Protein 1DYQ (pdb70)

Solvent-accessible surface area: 11236 Å² total; per-residue (Å²): 146,61,98,37,170,116,6,56,96,11,88,101,23,116,79,86,1,34,50,24,4,46,74,4,3,53,135,27,78,72,3,124,36,66,73,65,59,12,126,44,76,68,92,143,58,6,1,18,6,139,47,36,24,143,79,45,110,146,30,70,31,0,5,0,42,7,62,38,129,104,24,4,69,102,8,72,36,102,102,1,7,0,20,0,0,21,6,27,80,2,29,43,70,65,24,63,137,72,8,0,0,0,5,0,2,0,1,79,51,97,138,12,146,46,152,146,72,54,87,1,52,21,48,0,74,45,77,58,142,87,39,127,19,64,92,94,27,0,58,2,40,13,88,47,0,4,2,4,5,0,0,5,28,0,8,80,33,0,5,110,123,27,40,0,3,20,41,85,128,144,77,1,117,3,35,34,0,15,0,19,1,82,14,81,119,46,133,25,20,14,33,26,1,0,37,35,96,0,52,122,30,68,55,6,1,120,72,4,39,56,4,92,41,16,83,1,120,104,2,54,0,9,0,64,1,44,57,97

B-factor: mean 23.22, std 12.11, range [7.07, 83.67]

Sequence (228 aa):
EINEKDLRKKSELQGTALGNLKQIYYYNEKAKTENKESHDQFRQHTILFKGFFTDHSWYNDLLVRFDSKDIVDKYKGKKVDLYGAYAGYQCAGGTPNKTACMYGGVTLHDNNRLTEEKKVPINLWLDGKQNTVPLETVKTNKKNVTVQELDLQARRYLQEKYNLYNSDVFDGKVQRGLIVFHTSTEPSVNYDLFGAQGQYSNTLLRIYRDNKTINSENMHIDIYLYTS

Radius of gyration: 17.53 Å; Cα contacts (8 Å, |Δi|>4): 501; chains: 1; bounding box: 34×44×48 Å

Nearest PDB structures (foldseek):
  1dyq-assembly1_A  TM=1.004E+00  e=2.729E-53  Staphylococcus aureus
  1esf-assembly1_A  TM=9.714E-01  e=1.871E-44  Staphylococcus aureus
  1i4h-assembly1_A  TM=9.744E-01  e=3.254E-44  Staphylococcus aureus
  1sxt-assembly1_A  TM=9.729E-01  e=3.577E-43  Staphylococcus aureus
  1lo5-assembly1_D  TM=9.668E-01  e=3.698E-42  Staphylococcus aureus

Secondary structure (DSSP, 8-state):
---GGGPPPGGG--TTHHHHHHHHHHS--EEEEEEE------SSSEEEETT--SS-SS-SEEEEE-S-HHHHHHHTTS-EEEEEE-BGGGSPTT--TTEEEEES-EEE-TT-EEEEEEE--EEEEETTEEE---TTSSEEEESEEEHHHHHHHHHHHHHHHH-TTS-GGGT----EEEEEEE-SSSPPEEEETT-S-TT-TTTGGGGGTT--EEE-TT-EEEEEEE--

GO terms:
  GO:0005515 protein binding (F, IPI)
  GO:0042289 MHC class II protein binding (F, IPI)
  GO:0090729 toxin activity (F, IDA)

CATH classification: 2.40.50.110 (+1 more: 3.10.20.120)

Organism: Staphylococcus aureus (NCBI:txid1280)

InterPro domains:
  IPR006123 Staphylococcal/Streptococcal toxin, beta-grasp domain [PF02876] (149-254)
  IPR006126 Staphylococcal enterotoxin/Streptococcal pyrogenic exotoxin, conserved site [PS00277] (132-141)
  IPR006126 Staphylococcal enterotoxin/Streptococcal pyrogenic exotoxin, conserved site [PS00278] (171-194)
  IPR006173 Staphylococcal/Streptococcal toxin, OB-fold [PF01123] (49-137)
  IPR006177 Staphylococcal/streptococcal toxin, bacterial [PR00279] (130-142)
  IPR006177 Staphylococcal/streptococcal toxin, bacterial [PR00279] (171-187)
  IPR008992 Enterotoxin [SSF50203] (29-143)
  IPR013307 Superantigen, staphylococcal/streptococcal toxin, bacterial [PR01898] (94-120)
  IPR013307 Superantigen, staphylococcal/streptococcal toxin, bacterial [PR01898] (128-141)
  IPR013307 Superantigen, staphylococcal/streptococcal toxin, bacterial [PR01898] (171-184)
  IPR013307 Superantigen, staphylococcal/streptococcal toxin, bacterial [PR01898] (184-198)
  IPR013307 Superantigen, staphylococcal/streptococcal toxin, bacterial [PR01898] (237-253)
  IPR016091 Superantigen toxin, C-terminal [SSF54334] (141-256)

Foldseek 3Di:
DDDQVPFAWLVVADDCQLVLLCCQQAVFDKDWFFFDAFQDAPDALKTKAAQPDDDDPWARIEIEFADDNVQSVVGHGAGKTFIFTWACLQDDPPDDGRYIYTAARIDGRPPFFAPDKAQAAEFEAEQRHTDDDDSNQAIGRTQKGFPRSRVSSVVNVCCVPQVCSPDVVVRNQWTWKKKWWFAPDDDIDMDTSSPDNSVRSNCPCVVCNNNDIDGRVPIHMYMYTYRD

Structure (mmCIF, N/CA/C/O backbone):
data_1DYQ
#
_entry.id   1DYQ
#
_cell.length_a   39.048
_cell.length_b   78.652
_cell.length_c   86.374
_cell.angle_alpha   90.00
_cell.angle_beta   90.00
_cell.angle_gamma   90.00
#
_symmetry.space_group_name_H-M   'P 21 21 21'
#
loop_
_entity.id
_entity.type
_entity.pdbx_description
1 polymer 'Enterotoxin type A'
2 non-polymer 'ZINC ION'
3 non-polymer 'SULFATE ION'
4 water water
#
loop_
_atom_site.group_PDB
_atom_site.id
_atom_site.type_symbol
_atom_site.label_atom_id
_atom_site.label_alt_id
_atom_site.label_comp_id
_atom_site.label_asym_id
_atom_site.label_entity_id
_atom_site.label_seq_id
_atom_site.pdbx_PDB_ins_code
_atom_site.Cartn_x
_atom_site.Cartn_y
_atom_site.Cartn_z
_atom_site.occupancy
_atom_site.B_iso_or_equiv
_atom_site.auth_seq_id
_atom_s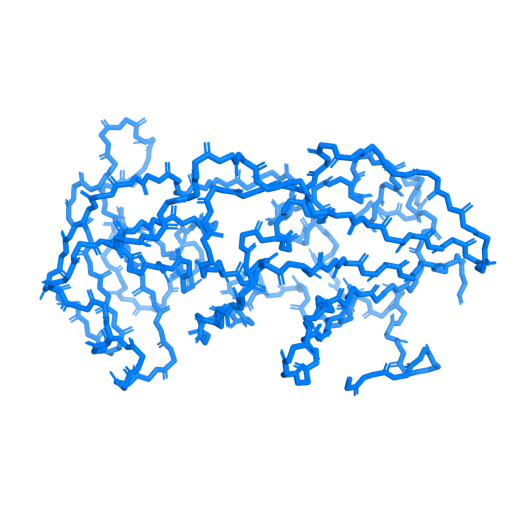ite.auth_comp_id
_atom_site.auth_asym_id
_atom_site.auth_atom_id
_atom_site.pdbx_PDB_model_num
ATOM 1 N N . GLU A 1 7 ? 24.025 71.436 65.193 1.00 46.08 6 GLU A N 1
ATOM 2 C CA . GLU A 1 7 ? 23.267 70.176 64.993 1.00 44.67 6 GLU A CA 1
ATOM 3 C C . GLU A 1 7 ? 23.833 69.041 65.823 1.00 43.79 6 GLU A C 1
ATOM 4 O O . GLU A 1 7 ? 23.252 67.946 65.879 1.00 44.66 6 GLU A O 1
ATOM 10 N N . ILE A 1 8 ? 24.945 69.277 66.539 1.00 41.34 7 ILE A N 1
ATOM 11 C CA . ILE A 1 8 ? 25.623 68.213 67.289 1.00 39.54 7 ILE A CA 1
ATOM 12 C C . ILE A 1 8 ? 26.047 68.585 68.703 1.00 39.60 7 ILE A C 1
ATOM 13 O O . ILE A 1 8 ? 26.759 69.574 68.919 1.00 40.86 7 ILE A O 1
ATOM 18 N N . ASN A 1 9 ? 25.789 67.713 69.682 1.00 39.23 8 ASN A N 1
ATOM 19 C CA . ASN A 1 9 ? 26.241 67.928 71.067 1.00 38.03 8 ASN A CA 1
ATOM 20 C C . ASN A 1 9 ? 27.559 67.203 71.330 1.00 36.27 8 ASN A C 1
ATOM 21 O O . ASN A 1 9 ? 27.773 66.105 70.811 1.00 34.39 8 ASN A O 1
ATOM 26 N N . GLU A 1 10 ? 28.377 67.718 72.234 1.00 35.65 9 GLU A N 1
ATOM 27 C CA . GLU A 1 10 ? 29.673 67.158 72.544 1.00 35.56 9 GLU A CA 1
ATOM 28 C C . GLU A 1 10 ? 29.678 65.720 72.991 1.00 35.41 9 GLU A C 1
ATOM 29 O O . GLU A 1 10 ? 30.650 64.995 72.685 1.00 33.22 9 GLU A O 1
ATOM 31 N N . LYS A 1 11 ? 28.677 65.253 73.739 1.00 34.78 10 LYS A N 1
ATOM 32 C CA . LYS A 1 11 ? 28.708 63.863 74.214 1.00 35.65 10 LYS A CA 1
ATOM 33 C C . LYS A 1 11 ? 28.392 62.889 73.095 1.00 33.20 10 LYS A C 1
ATOM 34 O O . LYS A 1 11 ? 28.694 61.696 73.194 1.00 33.89 10 LYS A O 1
ATOM 40 N N . ASP A 1 12 ? 27.882 63.395 71.976 1.00 30.72 11 ASP A N 1
ATOM 41 C CA . ASP A 1 12 ? 27.563 62.604 70.816 1.00 28.18 11 ASP A CA 1
ATOM 42 C C . ASP A 1 12 ? 28.702 62.579 69.783 1.00 24.35 11 ASP A C 1
ATOM 43 O O . ASP A 1 12 ? 28.541 61.930 68.752 1.00 24.92 11 ASP A O 1
ATOM 48 N N . LEU A 1 13 ? 29.802 63.233 70.084 1.00 21.67 12 LEU A N 1
ATOM 49 C CA . LEU A 1 13 ? 30.949 63.263 69.170 1.00 19.73 12 LEU A CA 1
ATOM 50 C C . LEU A 1 13 ? 31.571 61.868 69.071 1.00 20.74 12 LEU A C 1
ATOM 51 O O . LEU A 1 13 ? 31.7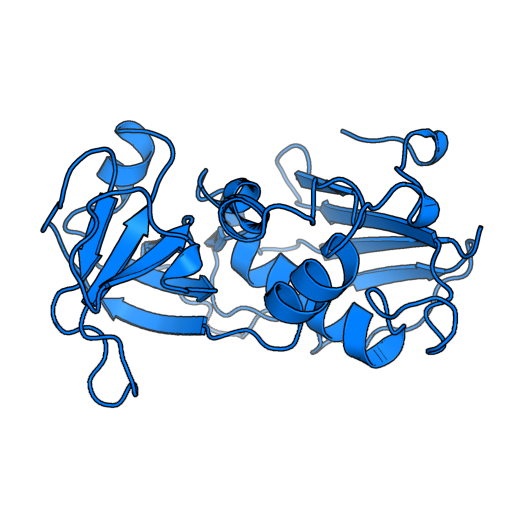37 61.172 70.078 1.00 22.79 12 LEU A O 1
ATOM 56 N N . ARG A 1 14 ? 31.894 61.473 67.847 1.00 18.32 13 ARG A N 1
ATOM 57 C CA . ARG A 1 14 ? 32.501 60.156 67.612 1.00 19.42 13 ARG A CA 1
ATOM 58 C C . ARG A 1 14 ? 33.941 60.157 68.081 1.00 19.08 13 ARG A C 1
ATOM 59 O O . ARG A 1 14 ? 34.675 61.125 67.964 1.00 17.72 13 ARG A O 1
ATOM 67 N N . LYS A 1 15 ? 34.341 59.053 68.743 1.00 19.55 14 LYS A N 1
ATOM 68 C CA . LYS A 1 15 ? 35.709 58.935 69.227 1.00 20.38 14 LYS A CA 1
ATOM 69 C C . LYS A 1 15 ? 36.648 58.535 68.089 1.00 18.83 14 LYS A C 1
ATOM 70 O O . LYS A 1 15 ? 36.317 57.674 67.261 1.00 16.73 14 LYS A O 1
ATOM 76 N N . LYS A 1 16 ? 37.843 59.074 68.101 1.00 17.71 15 LYS A N 1
ATOM 77 C CA . LYS A 1 16 ? 38.888 58.744 67.149 1.00 17.45 15 LYS A CA 1
ATOM 78 C C . LYS A 1 16 ? 39.191 57.257 67.112 1.00 19.19 15 LYS A C 1
ATOM 79 O O . LYS A 1 16 ? 39.510 56.679 66.070 1.00 19.25 15 LYS A O 1
ATOM 85 N N . SER A 1 17 ? 39.012 56.566 68.253 1.00 17.06 16 SER A N 1
ATOM 86 C CA . SER A 1 17 ? 39.253 55.155 68.362 1.00 20.35 16 SER A CA 1
ATOM 87 C C . SER A 1 17 ? 38.287 54.306 67.557 1.00 19.11 16 SER A C 1
ATOM 88 O O . SER A 1 17 ? 38.538 53.102 67.365 1.00 20.81 16 SER A O 1
ATOM 91 N N . GLU A 1 18 ? 37.189 54.880 67.088 1.00 18.81 17 GLU A N 1
ATOM 92 C CA . GLU A 1 18 ? 36.208 54.161 66.292 1.00 19.71 17 GLU A CA 1
ATOM 93 C C . GLU A 1 18 ? 36.647 54.044 64.833 1.00 22.36 17 GLU A C 1
ATOM 94 O O . GLU A 1 18 ? 36.059 53.294 64.055 1.00 24.17 17 GLU A O 1
ATOM 100 N N . LEU A 1 19 ? 37.632 54.851 64.455 1.00 22.17 18 LEU A N 1
ATOM 101 C CA . LEU A 1 19 ? 38.044 54.886 63.044 1.00 25.89 18 LEU A CA 1
ATOM 102 C C . LEU A 1 19 ? 38.687 53.591 62.626 1.00 28.92 18 LEU A C 1
ATOM 103 O O . LEU A 1 19 ? 39.616 53.103 63.293 1.00 31.34 18 LEU A O 1
ATOM 112 N N . GLN A 1 20 ? 38.206 53.006 61.521 1.00 28.78 19 GLN A N 1
ATOM 113 C CA . GLN A 1 20 ? 38.724 51.725 61.085 1.00 28.96 19 GLN A CA 1
ATOM 114 C C . GLN A 1 20 ? 39.685 51.827 59.921 1.00 28.64 19 GLN A C 1
ATOM 115 O O . GLN A 1 20 ? 39.628 52.718 59.075 1.00 25.81 19 GLN A O 1
ATOM 121 N N . GLY A 1 21 ? 40.674 50.934 59.928 1.00 27.74 20 GLY A N 1
ATOM 122 C CA . GLY A 1 21 ? 41.619 50.759 58.882 1.00 26.35 20 GLY A CA 1
ATOM 123 C C . GLY A 1 21 ? 42.377 51.980 58.445 1.00 24.83 20 GLY A C 1
ATOM 124 O O . GLY A 1 21 ? 43.208 52.569 59.150 1.00 24.61 20 GLY A O 1
ATOM 125 N N . THR A 1 22 ? 42.186 52.324 57.162 1.00 23.17 21 THR A N 1
ATOM 126 C CA . THR A 1 22 ? 42.930 53.409 56.550 1.00 19.85 21 THR A CA 1
ATOM 127 C C . THR A 1 22 ? 42.337 54.770 56.845 1.00 18.84 21 THR A C 1
ATOM 128 O O . THR A 1 22 ? 42.807 55.780 56.308 1.00 18.30 21 THR A O 1
ATOM 132 N N . ALA A 1 23 ? 41.310 54.832 57.690 1.00 17.18 22 ALA A N 1
ATOM 133 C CA . ALA A 1 23 ? 40.596 56.022 57.978 1.00 16.34 22 ALA A CA 1
ATOM 134 C C . ALA A 1 23 ? 41.436 57.219 58.352 1.00 14.40 22 ALA A C 1
ATOM 135 O O . ALA A 1 23 ? 41.280 58.286 57.733 1.00 14.73 22 ALA A O 1
ATOM 137 N N . LEU A 1 24 ? 42.345 57.057 59.305 1.00 14.68 23 LEU A N 1
ATOM 138 C CA . LEU A 1 24 ? 43.136 58.216 59.768 1.00 13.82 23 LEU A CA 1
ATOM 139 C C . LEU A 1 24 ? 44.088 58.685 58.684 1.00 14.08 23 LEU A C 1
ATOM 140 O O . LEU A 1 24 ? 44.278 59.869 58.452 1.00 15.52 23 LEU A O 1
ATOM 149 N N . GLY A 1 25 ? 44.689 57.705 58.004 1.00 13.95 24 GLY A N 1
ATOM 150 C CA . GLY A 1 25 ? 45.589 57.998 56.896 1.00 13.61 24 GLY A CA 1
ATOM 151 C C . GLY A 1 25 ? 44.823 58.737 55.777 1.00 11.49 24 GLY A C 1
ATOM 152 O O . GLY A 1 25 ? 45.420 59.643 55.201 1.00 12.11 24 GLY A O 1
ATOM 153 N N . ASN A 1 26 ? 43.614 58.310 55.464 1.00 11.87 25 ASN A N 1
ATOM 154 C CA . ASN A 1 26 ? 42.835 58.992 54.427 1.00 11.40 25 ASN A CA 1
ATOM 155 C C . ASN A 1 26 ? 42.473 60.414 54.854 1.00 12.88 25 ASN A C 1
ATOM 156 O O . ASN A 1 26 ? 42.519 61.340 54.056 1.00 13.18 25 ASN A O 1
ATOM 161 N N . LEU A 1 27 ? 42.059 60.572 56.126 1.00 12.78 26 LEU A N 1
ATOM 162 C CA . LEU A 1 27 ? 41.711 61.922 56.592 1.00 13.68 26 LEU A CA 1
ATOM 163 C C . LEU A 1 27 ? 42.885 62.850 56.571 1.00 10.67 26 LEU A C 1
ATOM 164 O O . LEU A 1 27 ? 42.801 64.028 56.194 1.00 11.26 26 LEU A O 1
ATOM 169 N N . LYS A 1 28 ? 44.085 62.372 57.009 1.00 10.49 27 LYS A N 1
ATOM 170 C CA . LYS A 1 28 ? 45.259 63.203 56.974 1.00 10.95 27 LYS A CA 1
ATOM 171 C C . LYS A 1 28 ? 45.641 63.609 55.559 1.00 12.68 27 LYS A C 1
ATOM 172 O O . LYS A 1 28 ? 45.995 64.724 55.265 1.00 12.79 27 LYS A O 1
ATOM 178 N N . GLN A 1 29 ? 45.490 62.597 54.628 1.00 12.14 28 GLN A N 1
ATOM 179 C CA . GLN A 1 29 ? 45.799 62.960 53.230 1.00 11.58 28 GLN A CA 1
ATOM 180 C C . GLN A 1 29 ? 44.853 64.020 52.695 1.00 10.25 28 GLN A C 1
ATOM 181 O O . GLN A 1 29 ? 45.319 64.992 52.087 1.00 11.75 28 GLN A O 1
ATOM 187 N N . ILE A 1 30 ? 43.555 63.864 52.926 1.00 11.77 29 ILE A N 1
ATOM 188 C CA . ILE A 1 30 ? 42.583 64.780 52.293 1.00 13.05 29 ILE A CA 1
ATOM 189 C C . ILE A 1 30 ? 42.591 66.142 52.908 1.00 12.41 29 ILE A C 1
ATOM 190 O O . ILE A 1 30 ? 42.284 67.145 52.264 1.00 14.87 29 ILE A O 1
ATOM 195 N N . TYR A 1 31 ? 43.050 66.278 54.199 1.00 11.06 30 TYR A N 1
ATOM 196 C CA . TYR A 1 31 ? 43.136 67.618 54.786 1.00 9.79 30 TYR A CA 1
ATOM 197 C C . TYR A 1 31 ? 44.517 68.151 54.935 1.00 11.17 30 TYR A C 1
ATOM 198 O O . TYR A 1 31 ? 44.681 69.340 55.366 1.00 13.10 30 TYR A O 1
ATOM 207 N N . TYR A 1 32 ? 45.590 67.448 54.591 1.00 11.61 31 TYR A N 1
ATOM 208 C CA . TYR A 1 32 ? 46.941 67.930 54.776 1.00 12.20 31 TYR A CA 1
ATOM 209 C C . TYR A 1 32 ? 47.897 67.613 53.622 1.00 11.04 31 TYR A C 1
ATOM 210 O O . TYR A 1 32 ? 48.858 68.338 53.453 1.00 14.36 31 TYR A O 1
ATOM 219 N N . TYR A 1 33 ? 47.555 66.606 52.813 1.00 12.72 32 TYR A N 1
ATOM 220 C CA . TYR A 1 33 ? 48.431 66.288 51.655 1.00 13.34 32 TYR A CA 1
ATOM 221 C C . TYR A 1 33 ? 47.585 66.342 50.367 1.00 14.51 32 TYR A C 1
ATOM 222 O O . TYR A 1 33 ? 47.897 65.656 49.385 1.00 19.26 32 TYR A O 1
ATOM 231 N N . ASN A 1 34 ? 46.615 67.211 50.339 1.00 12.28 33 ASN A N 1
ATOM 232 C CA . ASN A 1 34 ? 45.670 67.296 49.225 1.00 11.95 33 ASN A CA 1
ATOM 233 C C . ASN A 1 34 ? 46.197 68.139 48.060 1.00 13.14 33 ASN A C 1
ATOM 234 O O . ASN A 1 34 ? 47.265 68.704 48.060 1.00 16.08 33 ASN A O 1
ATOM 239 N N . GLU A 1 35 ? 45.387 68.099 46.979 1.00 12.82 34 GLU A N 1
ATOM 240 C CA . GLU A 1 35 ? 45.649 68.914 45.789 1.00 13.64 34 GLU A CA 1
ATOM 241 C C . GLU A 1 35 ? 44.382 69.745 45.543 1.00 11.91 34 GLU A C 1
ATOM 242 O O . GLU A 1 35 ? 43.273 69.160 45.542 1.00 12.09 34 GLU A O 1
ATOM 248 N N . LYS A 1 36 ? 44.510 71.063 45.484 1.00 11.76 35 LYS A N 1
ATOM 249 C CA . LYS A 1 36 ? 43.339 71.914 45.389 1.00 11.76 35 LYS A CA 1
ATOM 250 C C . LYS A 1 36 ? 43.237 72.731 44.110 1.00 12.90 35 LYS A C 1
ATOM 251 O O . LYS A 1 36 ? 44.264 73.185 43.558 1.00 15.20 35 LYS A O 1
ATOM 257 N N . ALA A 1 37 ? 42.027 72.841 43.630 1.00 13.68 36 ALA A N 1
ATOM 258 C CA . ALA A 1 37 ? 41.717 73.756 42.511 1.00 14.50 36 ALA A CA 1
ATOM 259 C C . ALA A 1 37 ? 41.341 75.098 43.168 1.00 16.04 36 ALA A C 1
ATOM 260 O O . ALA A 1 37 ? 40.405 75.139 43.962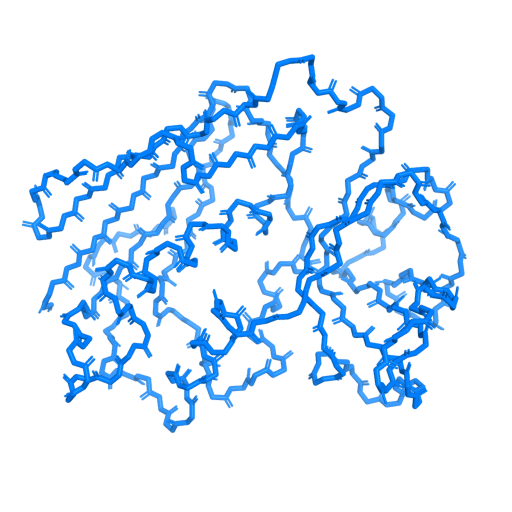 1.00 16.24 36 ALA A O 1
ATOM 262 N N . LYS A 1 38 ? 42.108 76.115 42.866 1.00 16.41 37 LYS A N 1
ATOM 263 C CA . LYS A 1 38 ? 41.881 77.451 43.452 1.00 18.25 37 LYS A CA 1
ATOM 264 C C . LYS A 1 38 ? 42.114 78.474 42.337 1.00 21.38 37 LYS A C 1
ATOM 265 O O . LYS A 1 38 ? 43.274 78.822 42.080 1.00 22.49 37 LYS A O 1
ATOM 271 N N . THR A 1 39 ? 41.068 78.805 41.618 1.00 19.51 38 THR A N 1
ATOM 272 C CA . THR A 1 39 ? 41.194 79.670 40.432 1.00 21.94 38 THR A CA 1
ATOM 273 C C . THR A 1 39 ? 39.966 80.550 40.324 1.00 20.43 38 THR A C 1
ATOM 274 O O . THR A 1 39 ? 38.901 80.233 40.864 1.00 20.39 38 THR A O 1
ATOM 278 N N . GLU A 1 40 ? 40.094 81.707 39.670 1.00 18.43 39 GLU A N 1
ATOM 279 C CA . GLU A 1 40 ? 39.007 82.647 39.573 1.00 18.05 39 GLU A CA 1
ATOM 280 C C . GLU A 1 40 ? 38.528 82.834 38.126 1.00 19.03 39 GLU A C 1
ATOM 281 O O . GLU A 1 40 ? 39.340 82.659 37.213 1.00 20.13 39 GLU A O 1
ATOM 287 N N . ASN A 1 41 ? 37.291 83.210 37.977 1.00 17.16 40 ASN A N 1
ATOM 288 C CA . ASN A 1 41 ? 36.711 83.650 36.718 1.00 20.12 40 ASN A CA 1
ATOM 289 C C . ASN A 1 41 ? 36.772 82.596 35.634 1.00 20.61 40 ASN A C 1
ATOM 290 O O . ASN A 1 41 ? 37.261 82.837 34.516 1.00 22.20 40 ASN A O 1
ATOM 295 N N . LYS A 1 42 ? 36.312 81.405 35.953 1.00 18.61 41 LYS A N 1
ATOM 296 C CA . LYS A 1 42 ? 36.236 80.301 34.996 1.00 19.57 41 LYS A CA 1
ATOM 297 C C . LYS A 1 42 ? 34.768 80.087 34.627 1.00 17.40 41 LYS A C 1
ATOM 298 O O . LYS A 1 42 ? 33.865 80.566 35.300 1.00 16.84 41 LYS A O 1
ATOM 304 N N . GLU A 1 43 ? 34.518 79.296 33.589 1.00 17.19 42 GLU A N 1
ATOM 305 C CA . GLU A 1 43 ? 33.156 79.010 33.169 1.00 15.89 42 GLU A CA 1
ATOM 306 C C . GLU A 1 43 ? 33.146 77.689 32.374 1.00 14.06 42 GLU A C 1
ATOM 307 O O . GLU A 1 43 ? 34.104 77.384 31.692 1.00 17.20 42 GLU A O 1
ATOM 313 N N . SER A 1 44 ? 32.070 76.963 32.557 1.00 14.39 43 SER A N 1
ATOM 314 C CA . SER A 1 44 ? 31.766 75.800 31.759 1.00 14.29 43 SER A CA 1
ATOM 315 C C . SER A 1 44 ? 30.306 75.449 31.796 1.00 14.93 43 SER A C 1
ATOM 316 O O . SER A 1 44 ? 29.605 75.661 32.793 1.00 14.94 43 SER A O 1
ATOM 319 N N . HIS A 1 45 ? 29.757 74.962 30.676 1.00 15.38 44 HIS A N 1
ATOM 320 C CA . HIS A 1 45 ? 28.437 74.421 30.600 1.00 14.80 44 HIS A CA 1
ATOM 321 C C . HIS A 1 45 ? 28.488 73.034 29.918 1.00 17.27 44 HIS A C 1
ATOM 322 O O . HIS A 1 45 ? 27.522 72.484 29.464 1.00 17.90 44 HIS A O 1
ATOM 329 N N . ASP A 1 46 ? 29.711 72.491 29.956 1.00 16.69 45 ASP A N 1
ATOM 330 C CA . ASP A 1 46 ? 29.947 71.132 29.535 1.00 19.00 45 ASP A CA 1
ATOM 331 C C . ASP A 1 46 ? 29.535 70.200 30.707 1.00 20.98 45 ASP A C 1
ATOM 332 O O . ASP A 1 46 ? 29.934 70.521 31.841 1.00 22.65 45 ASP A O 1
ATOM 341 N N . GLN A 1 47 ? 28.671 69.272 30.457 1.00 22.20 46 GLN A N 1
ATOM 342 C CA . GLN A 1 47 ? 28.296 68.296 31.493 1.00 24.93 46 GLN A CA 1
ATOM 343 C C . GLN A 1 47 ? 28.652 66.888 31.001 1.00 26.58 46 GLN A C 1
ATOM 344 O O . GLN A 1 47 ? 28.629 66.614 29.801 1.00 28.04 46 GLN A O 1
ATOM 350 N N . PHE A 1 48 ? 29.168 66.092 31.920 1.00 24.90 47 PHE A N 1
ATOM 351 C CA . PHE A 1 48 ? 29.481 64.686 31.579 1.00 22.17 47 PHE A CA 1
ATOM 352 C C . PHE A 1 48 ? 28.200 63.869 31.674 1.00 20.37 47 PHE A C 1
ATOM 353 O O . PHE A 1 48 ? 27.678 63.277 30.720 1.00 20.68 47 PHE A O 1
ATOM 361 N N . ARG A 1 49 ? 27.588 63.914 32.832 1.00 16.06 48 ARG A N 1
ATOM 362 C CA . ARG A 1 49 ? 26.309 63.242 33.149 1.00 15.64 48 ARG A CA 1
ATOM 363 C C . ARG A 1 49 ? 25.881 63.780 34.521 1.00 14.68 48 ARG A C 1
ATOM 364 O O . ARG A 1 49 ? 26.610 64.577 35.149 1.00 15.19 48 ARG A O 1
ATOM 372 N N . GLN A 1 50 ? 24.830 63.224 35.072 1.00 14.52 49 GLN A N 1
ATOM 373 C CA . GLN A 1 50 ? 24.437 63.493 36.473 1.00 15.79 49 GLN A CA 1
ATOM 374 C C . GLN A 1 50 ? 24.394 64.951 36.707 1.00 15.18 49 GLN A C 1
ATOM 375 O O . GLN A 1 50 ? 23.919 65.687 35.773 1.00 15.81 49 GLN A O 1
ATOM 381 N N . HIS A 1 51 ? 24.802 65.516 37.799 1.00 16.13 50 HIS A N 1
ATOM 382 C CA . HIS A 1 51 ? 24.741 66.921 38.148 1.00 13.18 50 HIS A CA 1
ATOM 383 C C . HIS A 1 51 ? 26.153 67.450 38.266 1.00 13.62 50 HIS A C 1
ATOM 384 O O . HIS A 1 51 ? 26.856 67.405 39.276 1.00 13.80 50 HIS A O 1
ATOM 391 N N . THR A 1 52 ? 26.839 67.554 37.132 1.00 11.89 51 THR A N 1
ATOM 392 C CA . THR A 1 52 ? 28.223 67.852 37.048 1.00 11.89 51 THR A CA 1
ATOM 393 C C . THR A 1 52 ? 28.555 69.018 36.122 1.00 11.77 51 THR A C 1
ATOM 394 O O . THR A 1 52 ? 27.730 69.377 35.241 1.00 13.73 51 THR A O 1
ATOM 398 N N . ILE A 1 53 ? 29.664 69.663 36.358 1.00 11.36 52 ILE A N 1
ATOM 399 C CA . ILE A 1 53 ? 30.248 70.605 35.380 1.00 12.97 52 ILE A CA 1
ATOM 400 C C . ILE A 1 53 ? 31.632 70.108 35.068 1.00 13.68 52 ILE A C 1
ATOM 401 O O . ILE A 1 53 ? 32.488 69.878 35.952 1.00 11.61 52 ILE A O 1
ATOM 406 N N . LEU A 1 54 ? 31.964 69.961 33.780 1.00 13.58 53 LEU A N 1
ATOM 407 C CA . LEU A 1 54 ? 33.227 69.526 33.310 1.00 11.57 53 LEU A CA 1
ATOM 408 C C . LEU A 1 54 ? 34.096 70.639 32.763 1.00 12.94 53 LEU A C 1
ATOM 409 O O . LEU A 1 54 ? 33.664 71.360 31.858 1.00 14.58 53 LEU A O 1
ATOM 414 N N . PHE A 1 55 ? 35.223 70.890 33.386 1.00 13.39 54 PHE A N 1
ATOM 415 C CA . PHE A 1 55 ? 36.196 71.877 32.940 1.00 14.35 54 PHE A CA 1
ATOM 416 C C . PHE A 1 55 ? 37.275 71.185 32.127 1.00 14.47 54 PHE A C 1
ATOM 417 O O . PHE A 1 55 ? 38.246 70.618 32.621 1.00 12.99 54 PHE A O 1
ATOM 425 N N . LYS A 1 56 ? 37.041 71.151 30.799 1.00 16.64 55 LYS A N 1
ATOM 426 C CA . LYS A 1 56 ? 37.950 70.484 29.889 1.00 18.38 55 LYS A CA 1
ATOM 427 C C . LYS A 1 56 ? 39.286 71.188 29.764 1.00 19.40 55 LYS A C 1
ATOM 428 O O . LYS A 1 56 ? 39.323 72.428 29.752 1.00 19.24 55 LYS A O 1
ATOM 434 N N . GLY A 1 57 ? 40.387 70.451 29.921 1.00 18.38 56 GLY A N 1
ATOM 435 C CA . GLY A 1 57 ? 41.707 71.084 29.854 1.00 18.17 56 GLY A CA 1
ATOM 436 C C . GLY A 1 57 ? 41.987 72.039 30.980 1.00 18.08 56 GLY A C 1
ATOM 437 O O . GLY A 1 57 ? 42.796 72.962 30.882 1.00 17.94 56 GLY A O 1
ATOM 438 N N . PHE A 1 58 ? 41.342 71.804 32.145 1.00 16.25 57 PHE A N 1
ATOM 439 C CA . PHE A 1 58 ? 41.592 72.656 33.309 1.00 16.21 57 PHE A CA 1
ATOM 440 C C . PHE A 1 58 ? 43.035 72.599 33.758 1.00 16.54 57 PHE A C 1
ATOM 441 O O . PHE A 1 58 ? 43.574 73.605 34.289 1.00 17.26 57 PHE A O 1
ATOM 449 N N . PHE A 1 59 ? 43.668 71.436 33.671 1.00 16.41 58 PHE A N 1
ATOM 450 C CA . PHE A 1 59 ? 45.034 71.252 34.134 1.00 18.43 58 PHE A CA 1
ATOM 451 C C . PHE A 1 59 ? 46.017 71.312 32.949 1.00 20.91 58 PHE A C 1
ATOM 452 O O . PHE A 1 59 ? 45.841 70.554 31.997 1.00 22.18 58 PHE A O 1
ATOM 460 N N . THR A 1 60 ? 47.025 72.152 33.074 1.00 23.85 59 THR A N 1
ATOM 461 C CA . THR A 1 60 ? 48.019 72.218 31.977 1.00 25.63 59 THR A CA 1
ATOM 462 C C . THR A 1 60 ? 49.323 71.584 32.384 1.00 26.80 59 THR A C 1
ATOM 463 O O . THR A 1 60 ? 50.173 71.295 31.517 1.00 29.72 59 THR A O 1
ATOM 467 N N . ASP A 1 61 ? 49.554 71.375 33.677 1.00 23.83 60 ASP A N 1
ATOM 468 C CA . ASP A 1 61 ? 50.848 70.833 34.109 1.00 25.36 60 ASP A CA 1
ATOM 469 C C . ASP A 1 61 ? 50.730 69.806 35.199 1.00 22.62 60 ASP A C 1
ATOM 470 O O . ASP A 1 61 ? 51.638 69.612 36.002 1.00 25.09 60 ASP A O 1
ATOM 471 N N . HIS A 1 62 ? 49.612 69.059 35.191 1.00 19.31 61 HIS A N 1
ATOM 472 C CA . HIS A 1 62 ? 49.433 68.003 36.189 1.00 18.18 61 HIS A CA 1
ATOM 473 C C . HIS A 1 62 ? 49.987 66.685 35.683 1.00 17.09 61 HIS A C 1
ATOM 474 O O . HIS A 1 62 ? 49.802 66.367 34.495 1.00 17.86 61 HIS A O 1
ATOM 481 N N . SER A 1 63 ? 50.615 65.902 36.550 1.00 16.32 62 SER A N 1
ATOM 482 C CA . SER A 1 63 ? 51.221 64.638 36.111 1.00 15.23 62 SER A CA 1
ATOM 483 C C . SER A 1 63 ? 50.260 63.578 35.680 1.00 14.62 62 SER A C 1
ATOM 484 O O . SER A 1 63 ? 50.701 62.547 35.079 1.00 16.10 62 SER A O 1
ATOM 487 N N . TRP A 1 64 ? 48.961 63.699 35.872 1.00 14.78 63 TRP A N 1
ATOM 488 C CA . TRP A 1 64 ? 48.000 62.735 35.376 1.00 13.59 63 TRP A CA 1
ATOM 489 C C . TRP A 1 64 ? 46.777 63.357 34.775 1.00 15.08 63 TRP A C 1
ATOM 490 O O . TRP A 1 64 ? 46.270 62.929 33.725 1.00 16.90 63 TRP A O 1
ATOM 501 N N . TYR A 1 65 ? 46.200 64.393 35.419 1.00 13.20 64 TYR A N 1
ATOM 502 C CA . TYR A 1 65 ? 44.931 64.898 34.987 1.00 13.26 64 TYR A CA 1
ATOM 503 C C . TYR A 1 65 ? 45.040 65.952 33.873 1.00 12.12 64 TYR A C 1
ATOM 504 O O . TYR A 1 65 ? 45.895 66.801 33.884 1.00 15.12 64 TYR A O 1
ATOM 513 N N . ASN A 1 66 ? 43.994 65.949 33.043 1.00 13.71 65 ASN A N 1
ATOM 514 C CA . ASN A 1 66 ? 43.795 66.999 32.067 1.00 16.30 65 ASN A CA 1
ATOM 515 C C . ASN A 1 66 ? 42.516 67.778 32.369 1.00 15.97 65 ASN A C 1
ATOM 516 O O . ASN A 1 66 ? 42.503 68.988 32.197 1.00 16.05 65 ASN A O 1
ATOM 521 N N . ASP A 1 67 ? 41.477 67.092 32.810 1.00 14.39 66 ASP A N 1
ATOM 522 C CA . ASP A 1 67 ? 40.170 67.688 33.029 1.00 13.79 66 ASP A CA 1
ATOM 523 C C . ASP A 1 67 ? 39.774 67.655 34.522 1.00 13.57 66 ASP A C 1
ATOM 524 O O . ASP A 1 67 ? 40.207 66.771 35.240 1.00 12.76 66 ASP A O 1
ATOM 529 N N . LEU A 1 68 ? 38.939 68.619 34.885 1.00 11.86 67 LEU A N 1
ATOM 530 C CA . LEU A 1 68 ? 38.365 68.649 36.241 1.00 13.37 67 LEU A CA 1
ATOM 531 C C . LEU A 1 68 ? 36.852 68.528 36.177 1.00 11.31 67 LEU A C 1
ATOM 532 O O . LEU A 1 68 ? 36.176 69.332 35.490 1.00 13.13 67 LEU A O 1
ATOM 537 N N . LEU A 1 69 ? 36.284 67.541 36.827 1.00 9.85 68 LEU A N 1
ATOM 538 C CA . LEU A 1 69 ? 34.880 67.315 36.906 1.00 11.28 68 LEU A CA 1
ATOM 539 C C . LEU A 1 69 ? 34.323 67.739 38.273 1.00 11.43 68 LEU A C 1
ATOM 540 O O . LEU A 1 69 ? 34.799 67.148 39.260 1.00 12.83 68 LEU A O 1
ATOM 545 N N . VAL A 1 70 ? 33.434 68.681 38.309 1.00 10.22 69 VAL A N 1
ATOM 546 C CA . VAL A 1 70 ? 32.828 69.111 39.592 1.00 10.21 69 VAL A CA 1
ATOM 547 C C . VAL A 1 70 ? 31.524 68.401 39.761 1.00 9.92 69 VAL A C 1
ATOM 548 O O . VAL A 1 70 ? 30.653 68.408 38.847 1.00 11.09 69 VAL A O 1
ATOM 552 N N . ARG A 1 71 ? 31.283 67.750 40.889 1.00 8.73 70 ARG A N 1
ATOM 553 C CA . ARG A 1 71 ? 30.125 66.960 41.176 1.00 9.50 70 ARG A CA 1
ATOM 554 C C . ARG A 1 71 ? 29.201 67.636 42.215 1.00 10.56 70 ARG A C 1
ATOM 555 O O . ARG A 1 71 ? 29.764 68.191 43.181 1.00 12.47 70 ARG A O 1
ATOM 563 N N . PHE A 1 72 ? 27.948 67.694 41.927 1.00 10.40 71 PHE A N 1
ATOM 564 C CA . PHE A 1 72 ? 26.967 68.320 42.837 1.00 10.20 71 PHE A CA 1
ATOM 565 C C . PHE A 1 72 ? 25.878 67.321 43.210 1.00 13.14 71 PHE A C 1
ATOM 566 O O . PHE A 1 72 ? 25.594 66.348 42.521 1.00 14.41 71 PHE A O 1
ATOM 574 N N . ASP A 1 73 ? 25.118 67.672 44.265 1.00 12.98 72 ASP A N 1
ATOM 575 C CA . ASP A 1 73 ? 24.065 66.823 44.757 1.00 13.79 72 ASP A CA 1
ATOM 576 C C . ASP A 1 73 ? 22.833 66.797 43.856 1.00 14.94 72 ASP A C 1
ATOM 577 O O . ASP A 1 73 ? 22.104 65.784 43.922 1.00 18.53 72 ASP A O 1
ATOM 582 N N . SER A 1 74 ? 22.505 67.877 43.199 1.00 14.13 73 SER A N 1
ATOM 583 C CA . SER A 1 74 ? 21.228 68.014 42.523 1.00 13.33 73 SER A CA 1
ATOM 584 C C . SER A 1 74 ? 21.256 68.954 41.346 1.00 13.68 73 SER A C 1
ATOM 585 O O . SER A 1 74 ? 22.177 69.714 41.111 1.00 14.11 73 SER A O 1
ATOM 588 N N . LYS A 1 75 ? 20.162 68.859 40.561 1.00 14.64 74 LYS A N 1
ATOM 589 C CA . LYS A 1 75 ? 19.997 69.716 39.384 1.00 18.62 74 LYS A CA 1
ATOM 590 C C . LYS A 1 75 ? 19.841 71.170 39.749 1.00 17.26 74 LYS A C 1
ATOM 591 O O . LYS A 1 75 ? 20.483 72.036 39.161 1.00 18.17 74 LYS A O 1
ATOM 597 N N . ASP A 1 76 ? 19.140 71.465 40.858 1.00 17.29 75 ASP A N 1
ATOM 598 C CA . ASP A 1 76 ? 19.050 72.882 41.268 1.00 17.52 75 ASP A CA 1
ATOM 599 C C . ASP A 1 76 ? 20.403 73.461 41.603 1.00 16.05 75 ASP A C 1
ATOM 600 O O . ASP A 1 76 ? 20.695 74.624 41.277 1.00 19.35 75 ASP A O 1
ATOM 605 N N . ILE A 1 77 ? 21.302 72.667 42.215 1.00 15.14 76 ILE A N 1
ATOM 606 C CA . ILE A 1 77 ? 22.612 73.177 42.560 1.00 14.20 76 ILE A CA 1
ATOM 607 C C . ILE A 1 77 ? 23.481 73.380 41.323 1.00 13.96 76 ILE A C 1
ATOM 608 O O . ILE A 1 77 ? 24.036 74.460 41.138 1.00 15.41 76 ILE A O 1
ATOM 613 N N . VAL A 1 78 ? 23.526 72.371 40.439 1.00 14.99 77 VAL A N 1
ATOM 614 C CA . VAL A 1 78 ? 24.353 72.529 39.240 1.00 17.14 77 VAL A CA 1
ATOM 615 C C . VAL A 1 78 ? 23.821 73.662 38.371 1.00 16.48 77 VAL A C 1
ATOM 616 O O . VAL A 1 78 ? 24.631 74.459 37.868 1.00 16.34 77 VAL A O 1
ATOM 620 N N . ASP A 1 79 ? 22.511 73.826 38.296 1.00 18.20 78 ASP A N 1
ATOM 621 C CA . ASP A 1 79 ? 21.922 74.928 37.525 1.00 19.59 78 ASP A CA 1
ATOM 622 C C . ASP A 1 79 ? 22.284 76.296 38.034 1.00 20.44 78 ASP A C 1
ATOM 623 O O . ASP A 1 79 ? 22.309 77.275 37.216 1.00 21.84 78 ASP A O 1
ATOM 628 N N . LYS A 1 80 ? 22.700 76.484 39.272 1.00 17.42 79 LYS A N 1
ATOM 629 C CA . LYS A 1 80 ? 23.142 77.770 39.778 1.00 17.74 79 LYS A CA 1
ATOM 630 C C . LYS A 1 80 ? 24.428 78.236 39.098 1.00 15.01 79 LYS A C 1
ATOM 631 O O . LYS A 1 80 ? 24.751 79.423 39.046 1.00 17.27 79 LYS A O 1
ATOM 637 N N . TYR A 1 81 ? 25.286 77.275 38.707 1.00 14.31 80 TYR A N 1
ATOM 638 C CA . TYR A 1 81 ? 26.616 77.542 38.283 1.00 15.02 80 TYR A CA 1
ATOM 639 C C . TYR A 1 81 ? 26.916 77.235 36.814 1.00 13.85 80 TYR A C 1
ATOM 640 O O . TYR A 1 81 ? 27.910 77.740 36.288 1.00 16.10 80 TYR A O 1
ATOM 649 N N . LYS A 1 82 ? 26.117 76.380 36.224 1.00 15.74 81 LYS A N 1
ATOM 650 C CA . LYS A 1 82 ? 26.388 75.976 34.820 1.00 16.72 81 LYS A CA 1
ATOM 651 C C . LYS A 1 82 ? 26.302 77.191 33.908 1.00 17.29 81 LYS A C 1
ATOM 652 O O . LYS A 1 82 ? 25.344 77.947 33.936 1.00 18.10 81 LYS A O 1
ATOM 658 N N . GLY A 1 83 ? 27.369 77.415 33.137 1.00 17.87 82 GLY A N 1
ATOM 659 C CA . GLY A 1 83 ? 27.395 78.492 32.171 1.00 19.63 82 GLY A CA 1
ATOM 660 C C . GLY A 1 83 ? 27.564 79.871 32.792 1.00 21.42 82 GLY A C 1
ATOM 661 O O . GLY A 1 83 ? 27.329 80.878 32.106 1.00 22.31 82 GLY A O 1
ATOM 662 N N . LYS A 1 84 ? 28.028 79.938 34.029 1.00 19.50 83 LYS A N 1
ATOM 663 C CA . LYS A 1 84 ? 28.235 81.224 34.703 1.00 20.10 83 LYS A CA 1
ATOM 664 C C . LYS A 1 84 ? 29.709 81.409 35.045 1.00 17.88 83 LYS A C 1
ATOM 665 O O . LYS A 1 84 ? 30.435 80.412 35.185 1.00 18.81 83 LYS A O 1
ATOM 671 N N . LYS A 1 85 ? 30.131 82.660 35.220 1.00 18.08 84 LYS A N 1
ATOM 672 C CA . LYS A 1 85 ? 31.496 82.906 35.676 1.00 16.61 84 LYS A CA 1
ATOM 673 C C . LYS A 1 85 ? 31.560 82.537 37.190 1.00 15.18 84 LYS A C 1
ATOM 674 O O . LYS A 1 85 ? 30.662 82.928 37.926 1.00 14.63 84 LYS A O 1
ATOM 680 N N . VAL A 1 86 ? 32.463 81.618 37.454 1.00 13.55 85 VAL A N 1
ATOM 681 C CA . VAL A 1 86 ? 32.583 81.073 38.822 1.00 15.23 85 VAL A CA 1
ATOM 682 C C . VAL A 1 86 ? 34.021 81.139 39.270 1.00 13.60 85 VAL A C 1
ATOM 683 O O . VAL A 1 86 ? 34.977 81.206 38.494 1.00 14.78 85 VAL A O 1
ATOM 687 N N . ASP A 1 87 ? 34.227 81.020 40.589 1.00 12.64 86 ASP A N 1
ATOM 688 C CA . ASP A 1 87 ? 35.499 80.784 41.206 1.00 12.85 86 ASP A CA 1
ATOM 689 C C . ASP A 1 87 ? 35.453 79.375 41.857 1.00 13.11 86 ASP A C 1
ATOM 690 O O . ASP A 1 87 ? 34.369 78.944 42.243 1.00 13.05 86 ASP A O 1
ATOM 695 N N . LEU A 1 88 ? 36.595 78.746 41.880 1.00 13.25 87 LEU A N 1
ATOM 696 C CA . LEU A 1 88 ? 36.715 77.394 42.421 1.00 12.70 87 LEU A CA 1
ATOM 697 C C . LEU A 1 88 ? 37.665 77.386 43.629 1.00 11.91 87 LEU A C 1
ATOM 698 O O . LEU A 1 88 ? 38.685 78.028 43.644 1.00 11.65 87 LEU A O 1
ATOM 703 N N . TYR A 1 89 ? 37.267 76.581 44.626 1.00 10.47 88 TYR A N 1
ATOM 704 C CA . TYR A 1 89 ? 38.161 76.337 45.765 1.00 10.59 88 TYR A CA 1
ATOM 705 C C . TYR A 1 89 ? 37.756 74.995 46.396 1.00 10.38 88 TYR A C 1
ATOM 706 O O . TYR A 1 89 ? 36.732 74.882 47.042 1.00 11.47 88 TYR A O 1
ATOM 715 N N . GLY A 1 90 ? 38.491 73.938 46.013 1.00 10.90 89 GLY A N 1
ATOM 716 C CA . GLY A 1 90 ? 38.108 72.612 46.525 1.00 12.74 89 GLY A CA 1
ATOM 717 C C . GLY A 1 90 ? 39.230 71.608 46.291 1.00 11.58 89 GLY A C 1
ATOM 718 O O . GLY A 1 90 ? 40.127 71.858 45.484 1.00 12.84 89 GLY A O 1
ATOM 719 N N . ALA A 1 91 ? 39.148 70.482 46.975 1.00 11.40 90 ALA A N 1
ATOM 720 C CA . ALA A 1 91 ? 40.199 69.464 46.849 1.00 11.40 90 ALA A CA 1
ATOM 721 C C . ALA A 1 91 ? 39.731 68.461 45.773 1.00 9.42 90 ALA A C 1
ATOM 722 O O . ALA A 1 91 ? 38.656 67.901 45.890 1.00 12.05 90 ALA A O 1
ATOM 724 N N . TYR A 1 92 ? 40.652 68.165 44.857 1.00 10.49 91 TYR A N 1
ATOM 725 C CA . TYR A 1 92 ? 40.276 67.226 43.773 1.00 10.68 91 TYR A CA 1
ATOM 726 C C . TYR A 1 92 ? 41.129 65.977 43.818 1.00 10.48 91 TYR A C 1
ATOM 727 O O . TYR A 1 92 ? 42.230 65.955 44.340 1.00 10.74 91 TYR A O 1
ATOM 736 N N . ALA A 1 93 ? 40.592 64.910 43.193 1.00 10.48 92 ALA A N 1
ATOM 737 C CA . ALA A 1 93 ? 41.404 63.679 43.045 1.00 9.37 92 ALA A CA 1
ATOM 738 C C . ALA A 1 93 ? 40.627 62.740 42.103 1.00 8.29 92 ALA A C 1
ATOM 739 O O . ALA A 1 93 ? 39.430 62.733 42.092 1.00 10.48 92 ALA A O 1
ATOM 741 N N . GLY A 1 94 ? 41.406 61.883 41.400 1.00 10.32 93 GLY A N 1
ATOM 742 C CA . GLY A 1 94 ? 40.755 60.866 40.586 1.00 10.86 93 GLY A CA 1
ATOM 743 C C . GLY A 1 94 ? 39.926 59.910 41.441 1.00 11.59 93 GLY A C 1
ATOM 744 O O . GLY A 1 94 ? 38.924 59.393 41.026 1.00 13.11 93 GLY A O 1
ATOM 745 N N . TYR A 1 95 ? 40.403 59.679 42.700 1.00 12.19 94 TYR A N 1
ATOM 746 C CA . TYR A 1 95 ? 39.732 58.754 43.584 1.00 13.27 94 TYR A CA 1
ATOM 747 C C . TYR A 1 95 ? 38.380 59.259 44.046 1.00 13.68 94 TYR A C 1
ATOM 748 O O . TYR A 1 95 ? 37.571 58.457 44.573 1.00 14.85 94 TYR A O 1
ATOM 757 N N . GLN A 1 96 ? 37.994 60.477 43.688 1.00 12.31 95 GLN A N 1
ATOM 758 C CA . GLN A 1 96 ? 36.712 61.033 44.032 1.00 12.42 95 GLN A CA 1
ATOM 759 C C . GLN A 1 96 ? 35.659 60.886 42.944 1.00 12.99 95 GLN A C 1
ATOM 760 O O . GLN A 1 96 ? 34.520 61.259 43.106 1.00 13.72 95 GLN A O 1
ATOM 766 N N . CYS A 1 97 ? 36.082 60.285 41.824 1.00 13.46 96 CYS A N 1
ATOM 767 C CA . CYS A 1 97 ? 35.183 60.087 40.708 1.00 13.28 96 CYS A CA 1
ATOM 768 C C . CYS A 1 97 ? 34.350 58.814 40.841 1.00 15.67 96 CYS A C 1
ATOM 769 O O . CYS A 1 97 ? 34.803 57.831 41.442 1.00 17.27 96 CYS A O 1
ATOM 772 N N . ALA A 1 98 ? 33.156 58.851 40.292 1.00 14.38 97 ALA A N 1
ATOM 773 C CA . ALA A 1 98 ? 32.305 57.666 40.176 1.00 16.55 97 ALA A CA 1
ATOM 774 C C . ALA A 1 98 ? 32.770 56.827 38.985 1.00 16.85 97 ALA A C 1
ATOM 775 O O . ALA A 1 98 ? 33.508 57.330 38.133 1.00 16.87 97 ALA A O 1
ATOM 777 N N . GLY A 1 99 ? 32.355 55.558 38.973 1.00 17.13 98 GLY A N 1
ATOM 778 C CA . GLY A 1 99 ? 32.803 54.652 37.914 1.00 16.15 98 GLY A CA 1
ATOM 779 C C . GLY A 1 99 ? 32.462 55.177 36.529 1.00 15.24 98 GLY A C 1
ATOM 780 O O . GLY A 1 99 ? 31.395 55.706 36.251 1.00 15.91 98 GLY A O 1
ATOM 781 N N . GLY A 1 100 ? 33.400 54.970 35.593 1.00 16.21 99 GLY A N 1
ATOM 782 C CA . GLY A 1 100 ? 33.211 55.386 34.224 1.00 17.77 99 GLY A CA 1
ATOM 783 C C . GLY A 1 100 ? 33.527 56.826 33.939 1.00 19.87 99 GLY A C 1
ATOM 784 O O . GLY A 1 100 ? 33.279 57.349 32.845 1.00 21.32 99 GLY A O 1
ATOM 785 N N . THR A 1 101 ? 34.142 57.535 34.906 1.00 17.65 100 THR A N 1
ATOM 786 C CA . THR A 1 101 ? 34.609 58.917 34.585 1.00 17.33 100 THR A CA 1
ATOM 787 C C . THR A 1 101 ? 35.831 58.728 33.690 1.00 18.23 100 THR A C 1
ATOM 788 O O . THR A 1 101 ? 36.622 57.814 33.918 1.00 18.90 100 THR A O 1
ATOM 792 N N . PRO A 1 102 ? 36.013 59.605 32.721 1.00 18.57 101 PRO A N 1
ATOM 793 C CA . PRO A 1 102 ? 37.108 59.442 31.771 1.00 22.05 101 PRO A CA 1
ATOM 794 C C . PRO A 1 102 ? 38.460 59.425 32.421 1.00 24.01 101 PRO A C 1
ATOM 795 O O . PRO A 1 102 ? 38.735 60.014 33.473 1.00 23.90 101 PRO A O 1
ATOM 799 N N . ASN A 1 103 ? 39.322 58.562 31.854 1.00 24.80 102 ASN A N 1
ATOM 800 C CA . ASN A 1 103 ? 40.731 58.496 32.230 1.00 26.52 102 ASN A CA 1
ATOM 801 C C . ASN A 1 103 ? 41.252 59.968 32.302 1.00 25.00 102 ASN A C 1
ATOM 802 O O . ASN A 1 103 ? 40.920 60.722 31.368 1.00 27.15 102 ASN A O 1
ATOM 807 N N . LYS A 1 104 ? 42.123 60.296 33.163 1.00 21.04 103 LYS A N 1
ATOM 808 C CA . LYS A 1 104 ? 42.815 61.556 33.328 1.00 17.53 103 LYS A CA 1
ATOM 809 C C . LYS A 1 104 ? 41.844 62.673 33.676 1.00 15.29 103 LYS A C 1
ATOM 810 O O . LYS A 1 104 ? 42.088 63.872 33.484 1.00 16.59 103 LYS A O 1
ATOM 816 N N . THR A 1 105 ? 40.694 62.316 34.234 1.00 15.77 104 THR A N 1
ATOM 817 C CA . THR A 1 105 ? 39.766 63.356 34.745 1.00 16.92 104 THR A CA 1
ATOM 818 C C . THR A 1 105 ? 39.905 63.302 36.270 1.00 17.00 104 THR A C 1
ATOM 819 O O . THR A 1 105 ? 39.949 62.210 36.864 1.00 18.97 104 THR A O 1
ATOM 823 N N . ALA A 1 106 ? 39.944 64.446 36.925 1.00 15.68 105 ALA A N 1
ATOM 824 C CA . ALA A 1 106 ? 39.958 64.452 38.410 1.00 13.50 105 ALA A CA 1
ATOM 825 C C . ALA A 1 106 ? 38.649 64.994 38.927 1.00 11.92 105 ALA A C 1
ATOM 826 O O . ALA A 1 106 ? 38.040 65.824 38.222 1.00 12.32 105 ALA A O 1
ATOM 828 N N . CYS A 1 107 ? 38.119 64.582 40.073 1.00 10.62 106 CYS A N 1
ATOM 829 C CA . CYS A 1 107 ? 36.832 65.045 40.526 1.00 10.86 106 CYS A CA 1
ATOM 830 C C . CYS A 1 107 ? 36.930 65.837 41.842 1.00 10.85 106 CYS A C 1
ATOM 831 O O . CYS A 1 107 ? 37.777 65.574 42.689 1.00 10.20 106 CYS A O 1
ATOM 834 N N . MET A 1 108 ? 36.079 66.832 41.931 1.00 12.54 107 MET A N 1
ATOM 835 C CA . MET A 1 108 ? 35.934 67.630 43.176 1.00 13.80 107 MET A CA 1
ATOM 836 C C . MET A 1 108 ? 34.470 67.659 43.532 1.00 12.25 107 MET A C 1
ATOM 837 O O . MET A 1 108 ? 33.594 67.655 42.621 1.00 11.33 107 MET A O 1
ATOM 842 N N . TYR A 1 109 ? 34.113 67.692 44.805 1.00 10.02 108 TYR A N 1
ATOM 843 C CA . TYR A 1 109 ? 32.762 67.790 45.266 1.00 10.38 108 TYR A CA 1
ATOM 844 C C . TYR A 1 109 ? 32.407 69.242 45.614 1.00 9.90 108 TYR A C 1
ATOM 845 O O . TYR A 1 109 ? 33.078 69.809 46.491 1.00 11.08 108 TYR A O 1
ATOM 854 N N . GLY A 1 110 ? 31.520 69.847 44.856 1.00 9.62 109 GLY A N 1
ATOM 855 C CA . GLY A 1 110 ? 31.228 71.283 45.129 1.00 11.35 109 GLY A CA 1
ATOM 856 C C . GLY A 1 110 ? 32.430 72.158 44.924 1.00 10.85 109 GLY A C 1
ATOM 857 O O . GLY A 1 110 ? 33.250 71.976 44.006 1.00 11.36 109 GLY A O 1
ATOM 858 N N . GLY A 1 111 ? 32.611 73.164 45.806 1.00 11.19 110 GLY A N 1
ATOM 859 C CA . GLY A 1 111 ? 33.742 74.066 45.716 1.00 11.40 110 GLY A CA 1
ATOM 860 C C . GLY A 1 111 ? 33.507 75.284 44.836 1.00 10.82 110 GLY A C 1
ATOM 861 O O . GLY A 1 111 ? 34.512 75.973 44.546 1.00 12.71 110 GLY A O 1
ATOM 862 N N . VAL A 1 112 ? 32.299 75.503 44.343 1.00 10.26 111 VAL A N 1
ATOM 863 C CA . VAL A 1 112 ? 32.086 76.568 43.352 1.00 11.44 111 VAL A CA 1
ATOM 864 C C . VAL A 1 112 ? 31.297 77.736 43.922 1.00 12.01 111 VAL A C 1
ATOM 865 O O . VAL A 1 112 ? 30.311 77.554 44.621 1.00 12.92 111 VAL A O 1
ATOM 869 N N . THR A 1 113 ? 31.684 78.953 43.527 1.00 12.41 112 THR A N 1
ATOM 870 C CA . THR A 1 113 ? 30.906 80.137 43.891 1.00 11.20 112 THR A CA 1
ATOM 871 C C . THR A 1 113 ? 30.764 81.060 42.660 1.00 11.39 112 THR A C 1
ATOM 872 O O . THR A 1 113 ? 31.656 81.086 41.831 1.00 14.27 112 THR A O 1
ATOM 876 N N . LEU A 1 114 ? 29.637 81.748 42.586 1.00 13.23 113 LEU A N 1
ATOM 877 C CA . LEU A 1 114 ? 29.505 82.751 41.493 1.00 15.17 113 LEU A CA 1
ATOM 878 C C . LEU A 1 114 ? 30.593 83.784 41.633 1.00 16.89 113 LEU A C 1
ATOM 879 O O . LEU A 1 114 ? 30.904 84.236 42.743 1.00 16.75 113 LEU A O 1
ATOM 884 N N . HIS A 1 115 ? 31.205 84.175 40.508 1.00 14.53 114 HIS A N 1
ATOM 885 C CA . HIS A 1 115 ? 32.325 85.091 40.560 1.00 16.97 114 HIS A CA 1
ATOM 886 C C . HIS A 1 115 ? 31.866 86.529 40.805 1.00 19.44 114 HIS A C 1
ATOM 887 O O . HIS A 1 115 ? 32.473 87.320 41.477 1.00 19.79 114 HIS A O 1
ATOM 894 N N . ASP A 1 116 ? 30.816 86.868 40.013 1.00 20.01 115 ASP A N 1
ATOM 895 C CA . ASP A 1 116 ? 30.416 88.243 39.947 1.00 21.50 115 ASP A CA 1
ATOM 896 C C . ASP A 1 116 ? 29.936 88.870 41.252 1.00 20.04 115 ASP A C 1
ATOM 897 O O . ASP A 1 116 ? 29.117 88.391 41.975 1.00 21.72 115 ASP A O 1
ATOM 902 N N . ASN A 1 117 ? 30.561 90.072 41.417 1.00 20.68 116 ASN A N 1
ATOM 903 C CA . ASN A 1 117 ? 30.184 90.868 42.611 1.00 23.71 116 ASN A CA 1
ATOM 904 C C . ASN A 1 117 ? 30.463 90.058 43.860 1.00 23.18 116 ASN A C 1
ATOM 905 O O . ASN A 1 117 ? 30.084 90.499 44.949 1.00 24.62 116 ASN A O 1
ATOM 910 N N . ASN A 1 118 ? 31.397 89.082 43.795 1.00 20.30 117 ASN A N 1
ATOM 911 C CA . ASN A 1 118 ? 31.633 88.315 45.045 1.00 19.59 117 ASN A CA 1
ATOM 912 C C . ASN A 1 118 ? 32.920 88.652 45.709 1.00 19.87 117 ASN A C 1
ATOM 913 O O . ASN A 1 118 ? 33.226 88.104 46.804 1.00 21.90 117 ASN A O 1
ATOM 918 N N . ARG A 1 119 ? 33.790 89.463 45.109 1.00 21.32 118 ARG A N 1
ATOM 919 C CA . ARG A 1 119 ? 35.091 89.743 45.704 1.00 20.92 118 ARG A CA 1
ATOM 920 C C . ARG A 1 119 ? 35.049 90.848 46.736 1.00 23.12 118 ARG A C 1
ATOM 921 O O . ARG A 1 119 ? 34.645 91.976 46.467 1.00 23.91 118 ARG A O 1
ATOM 929 N N . LEU A 1 120 ? 35.612 90.549 47.922 1.00 20.15 119 LEU A N 1
ATOM 930 C CA . LEU A 1 120 ? 35.761 91.591 48.953 1.00 23.27 119 LEU A CA 1
ATOM 931 C C . LEU A 1 120 ? 36.915 92.512 48.609 1.00 23.65 119 LEU A C 1
ATOM 932 O O . LEU A 1 120 ? 37.969 92.063 48.148 1.00 24.58 119 LEU A O 1
ATOM 937 N N . THR A 1 121 ? 36.783 93.798 48.985 1.00 28.05 120 THR A N 1
ATOM 938 C CA . THR A 1 121 ? 37.909 94.730 48.785 1.00 29.27 120 THR A CA 1
ATOM 939 C C . THR A 1 121 ? 39.012 94.436 49.804 1.00 27.80 120 THR A C 1
ATOM 940 O O . THR A 1 121 ? 40.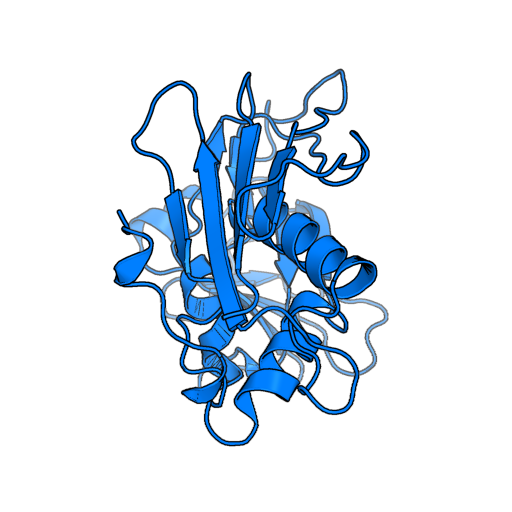198 94.440 49.460 1.00 30.48 120 THR A O 1
ATOM 944 N N . GLU A 1 122 ? 38.619 94.116 51.023 1.00 25.50 121 GLU A N 1
ATOM 945 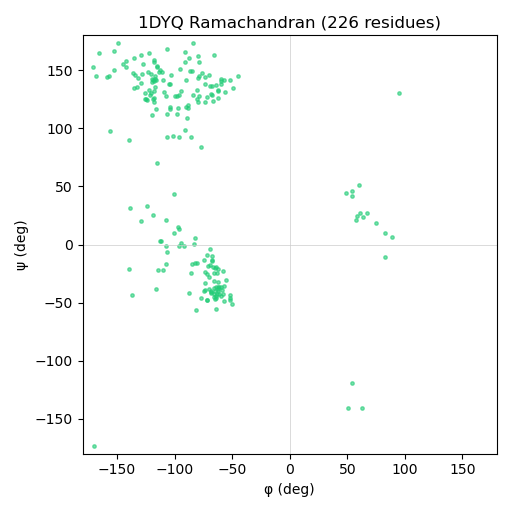C CA . GLU A 1 122 ? 39.550 93.730 52.072 1.00 24.49 121 GLU A CA 1
ATOM 946 C C . GLU A 1 122 ? 39.411 92.208 52.304 1.00 21.75 121 GLU A C 1
ATOM 947 O O . GLU A 1 122 ? 38.301 91.744 52.512 1.00 20.67 121 GLU A O 1
ATOM 953 N N . GLU A 1 123 ? 40.527 91.516 52.268 1.00 21.90 122 GLU A N 1
ATOM 954 C CA . GLU A 1 123 ? 40.511 90.071 52.591 1.00 21.88 122 GLU A CA 1
ATOM 955 C C . GLU A 1 123 ? 39.913 89.858 53.971 1.00 21.73 122 GLU A C 1
ATOM 956 O O . GLU A 1 123 ? 40.243 90.601 54.91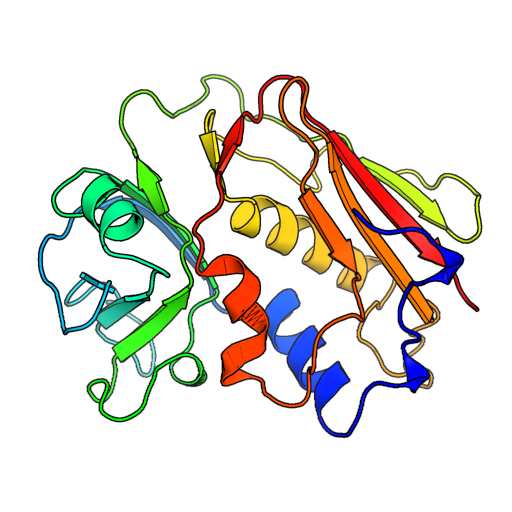4 1.00 21.15 122 GLU A O 1
ATOM 962 N N . LYS A 1 124 ? 38.970 88.936 54.093 1.00 19.34 123 LYS A N 1
ATOM 963 C CA . LYS A 1 124 ? 38.341 88.651 55.373 1.00 20.28 123 LYS A CA 1
ATOM 964 C C . LYS A 1 124 ? 39.113 87.589 56.143 1.00 20.13 123 LYS A C 1
ATOM 965 O O . LYS A 1 124 ? 39.299 86.465 55.668 1.00 20.34 123 LYS A O 1
ATOM 971 N N . LYS A 1 125 ? 39.631 87.976 57.302 1.00 18.42 124 LYS A N 1
ATOM 972 C CA . LYS A 1 125 ? 40.244 87.010 58.225 1.00 17.89 124 LYS A CA 1
ATOM 973 C C . LYS A 1 125 ? 39.134 86.482 59.133 1.00 17.20 124 LYS A C 1
ATOM 974 O O . LYS A 1 125 ? 38.319 87.268 59.658 1.00 18.11 124 LYS A O 1
ATOM 980 N N . VAL A 1 126 ? 38.903 85.176 59.108 1.00 15.40 125 VAL A N 1
ATOM 981 C CA . VAL A 1 126 ? 37.798 84.587 59.851 1.00 16.86 125 VAL A CA 1
ATOM 982 C C . VAL A 1 126 ? 38.262 84.214 61.256 1.00 17.71 125 VAL A C 1
ATOM 983 O O . VAL A 1 126 ? 39.041 83.299 61.426 1.00 18.98 125 VAL A O 1
ATOM 987 N N . PRO A 1 127 ? 37.784 84.962 62.248 1.00 17.84 126 PRO A N 1
ATOM 988 C CA . PRO A 1 127 ? 38.204 84.682 63.628 1.00 19.07 126 PRO A CA 1
ATOM 989 C C . PRO A 1 127 ? 37.819 83.262 64.023 1.00 17.85 126 PRO A C 1
ATOM 990 O O . PRO A 1 127 ? 36.751 82.760 63.643 1.00 15.67 126 PRO A O 1
ATOM 994 N N . ILE A 1 128 ? 38.701 82.605 64.758 1.00 16.86 127 ILE A N 1
ATOM 995 C CA . ILE A 1 128 ? 38.468 81.289 65.298 1.00 16.66 127 ILE A CA 1
ATOM 996 C C . ILE A 1 128 ? 38.493 81.268 66.832 1.00 15.14 127 ILE A C 1
ATOM 997 O O . ILE A 1 128 ? 39.505 81.697 67.420 1.00 20.07 127 ILE A O 1
ATOM 1002 N N . ASN A 1 129 ? 37.452 80.753 67.427 1.00 16.06 128 ASN A N 1
ATOM 1003 C CA . ASN A 1 129 ? 37.481 80.458 68.884 1.00 15.96 128 ASN A CA 1
ATOM 1004 C C . ASN A 1 129 ? 37.815 78.955 69.005 1.00 17.09 128 ASN A C 1
ATOM 1005 O O . ASN A 1 129 ? 37.040 78.139 68.511 1.00 17.43 128 ASN A O 1
ATOM 1010 N N . LEU A 1 130 ? 38.938 78.640 69.616 1.00 15.79 129 LEU A N 1
ATOM 1011 C CA . LEU A 1 130 ? 39.315 77.240 69.771 1.00 15.50 129 LEU A CA 1
ATOM 1012 C C . LEU A 1 130 ? 39.458 76.893 71.266 1.00 18.68 129 LEU A C 1
ATOM 1013 O O . LEU A 1 130 ? 40.183 77.588 71.978 1.00 19.44 129 LEU A O 1
ATOM 1018 N N . TRP A 1 131 ? 38.824 75.827 71.658 1.00 17.61 130 TRP A N 1
ATOM 1019 C CA . TRP A 1 131 ? 38.968 75.299 73.025 1.00 19.52 130 TRP A CA 1
ATOM 1020 C C . TRP A 1 131 ? 39.594 73.902 72.947 1.00 20.29 130 TRP A C 1
ATOM 1021 O O . TRP A 1 131 ? 39.192 73.105 72.091 1.00 18.25 130 TRP A O 1
ATOM 1032 N N . LEU A 1 132 ? 40.558 73.643 73.814 1.00 20.29 131 LEU A N 1
ATOM 1033 C CA . LEU A 1 132 ? 41.147 72.297 73.930 1.00 21.25 131 LEU A CA 1
ATOM 1034 C C . LEU A 1 132 ? 40.910 71.785 75.365 1.00 22.34 131 LEU A C 1
ATOM 1035 O O . LEU A 1 132 ? 41.415 72.420 76.308 1.00 22.07 131 LEU A O 1
ATOM 1040 N N . ASP A 1 133 ? 40.079 70.792 75.517 1.00 21.72 132 ASP A N 1
ATOM 1041 C CA . ASP A 1 133 ? 39.676 70.312 76.855 1.00 22.98 132 ASP A CA 1
ATOM 1042 C C . ASP A 1 133 ? 39.137 71.471 77.676 1.00 24.27 132 ASP A C 1
ATOM 1043 O O . ASP A 1 133 ? 39.433 71.628 78.865 1.00 23.84 132 ASP A O 1
ATOM 1048 N N . GLY A 1 134 ? 38.334 72.329 77.034 1.00 24.03 133 GLY A N 1
ATOM 1049 C CA . GLY A 1 134 ? 37.714 73.454 77.653 1.00 23.36 133 GLY A CA 1
ATOM 1050 C C . GLY A 1 134 ? 38.539 74.700 77.784 1.00 21.76 133 GLY A C 1
ATOM 1051 O O . GLY A 1 134 ? 37.965 75.754 78.196 1.00 23.71 133 GLY A O 1
ATOM 1052 N N . LYS A 1 135 ? 39.825 74.687 77.544 1.00 22.26 134 LYS A N 1
ATOM 1053 C CA . LYS A 1 135 ? 40.659 75.888 77.713 1.00 23.80 134 LYS A CA 1
ATOM 1054 C C . LYS A 1 135 ? 40.864 76.573 76.373 1.00 24.99 134 LYS A C 1
ATOM 1055 O O . LYS A 1 135 ? 41.311 75.915 75.422 1.00 21.00 134 LYS A O 1
ATOM 1061 N N . GLN A 1 136 ? 40.580 77.869 76.290 1.00 24.00 135 GLN A N 1
ATOM 1062 C CA . GLN A 1 136 ? 40.799 78.571 75.019 1.00 26.66 135 GLN A CA 1
ATOM 1063 C C . GLN A 1 136 ? 42.268 78.591 74.642 1.00 26.82 135 GLN A C 1
ATOM 1064 O O . GLN A 1 136 ? 43.165 78.777 75.488 1.00 27.70 135 GLN A O 1
ATOM 1070 N N . ASN A 1 137 ? 42.559 78.353 73.364 1.00 25.12 136 ASN A N 1
ATOM 1071 C CA . ASN A 1 137 ? 43.908 78.477 72.831 1.00 24.81 136 ASN A CA 1
ATOM 1072 C C . ASN A 1 137 ? 43.896 79.598 71.768 1.00 25.09 136 ASN A C 1
ATOM 1073 O O . ASN A 1 137 ? 42.943 79.654 70.981 1.00 25.10 136 ASN A O 1
ATOM 1078 N N . THR A 1 138 ? 44.951 80.373 71.704 1.00 24.72 137 THR A N 1
ATOM 1079 C CA . THR A 1 138 ? 45.075 81.424 70.708 1.00 26.90 137 THR A CA 1
ATOM 1080 C C . THR A 1 138 ? 45.252 80.820 69.304 1.00 24.85 137 THR A C 1
ATOM 1081 O O . THR A 1 138 ? 45.905 79.796 69.168 1.00 26.85 137 THR A O 1
ATOM 1085 N N . VAL A 1 139 ? 44.539 81.388 68.337 1.00 24.68 138 VAL A N 1
ATOM 1086 C CA . VAL A 1 139 ? 44.703 80.956 66.936 1.00 24.35 138 VAL A CA 1
ATOM 1087 C C . VAL A 1 139 ? 45.038 82.199 66.099 1.00 24.13 138 VAL A C 1
ATOM 1088 O O . VAL A 1 139 ? 44.294 83.176 66.157 1.00 24.94 138 VAL A O 1
ATOM 1092 N N . PRO A 1 140 ? 46.136 82.159 65.375 1.00 24.51 139 PRO A N 1
ATOM 1093 C CA . PRO A 1 140 ? 46.526 83.285 64.524 1.00 25.25 139 PRO A CA 1
ATOM 1094 C C . PRO A 1 140 ? 45.365 83.742 63.655 1.00 24.66 139 PRO A C 1
ATOM 1095 O O . PRO A 1 140 ? 44.709 82.937 62.989 1.00 23.81 139 PRO A O 1
ATOM 1099 N N . LEU A 1 141 ? 45.145 85.055 63.578 1.00 25.85 140 LEU A N 1
ATOM 1100 C CA . LEU A 1 141 ? 44.020 85.594 62.824 1.00 25.17 140 LEU A CA 1
ATOM 1101 C C . LEU A 1 141 ? 44.088 85.289 61.345 1.00 23.46 140 LEU A C 1
ATOM 1102 O O . LEU A 1 141 ? 43.013 85.186 60.707 1.00 20.60 140 LEU A O 1
ATOM 1107 N N . GLU A 1 142 ? 45.254 85.046 60.761 1.00 24.01 141 GLU A N 1
ATOM 1108 C CA . GLU A 1 142 ? 45.366 84.737 59.357 1.00 24.86 141 GLU A CA 1
ATOM 1109 C C . GLU A 1 142 ? 45.111 83.260 59.039 1.00 23.09 141 GLU A C 1
ATOM 1110 O O . GLU A 1 142 ? 45.309 82.884 57.875 1.00 23.46 141 GLU A O 1
ATOM 1116 N N . THR A 1 143 ? 44.815 82.434 60.017 1.00 19.65 142 THR A N 1
ATOM 1117 C CA . THR A 1 143 ? 44.677 80.998 59.795 1.00 17.94 142 THR A CA 1
ATOM 1118 C C . THR A 1 143 ? 43.632 80.644 58.749 1.00 17.55 142 THR A C 1
ATOM 1119 O O . THR A 1 143 ? 43.894 79.792 57.887 1.00 20.10 142 THR A O 1
ATOM 1123 N N . VAL A 1 144 ? 42.451 81.205 58.841 1.00 14.63 143 VAL A N 1
ATOM 1124 C CA . VAL A 1 144 ? 41.400 80.997 57.830 1.00 15.39 143 VAL A CA 1
ATOM 1125 C C . VAL A 1 144 ? 41.052 82.338 57.218 1.00 15.93 143 VAL A C 1
ATOM 1126 O O . VAL A 1 144 ? 40.752 83.293 57.965 1.00 15.26 143 VAL A O 1
ATOM 1130 N N . LYS A 1 145 ? 41.116 82.468 55.901 1.00 14.23 144 LYS A N 1
ATOM 1131 C CA . LYS A 1 145 ? 40.840 83.750 55.271 1.00 17.26 144 LYS A CA 1
ATOM 1132 C C . LYS A 1 145 ? 40.087 83.534 53.961 1.00 17.43 144 LYS A C 1
ATOM 1133 O O . LYS A 1 145 ? 40.250 82.463 53.338 1.00 17.34 144 LYS A O 1
ATOM 1139 N N . THR A 1 146 ? 39.399 84.550 53.521 1.00 17.29 145 THR A N 1
ATOM 1140 C CA . THR A 1 146 ? 38.704 84.431 52.215 1.00 17.18 145 THR A CA 1
ATOM 1141 C C . THR A 1 146 ? 38.557 85.790 51.585 1.00 16.75 145 THR A C 1
ATOM 1142 O O . THR A 1 146 ? 38.508 86.8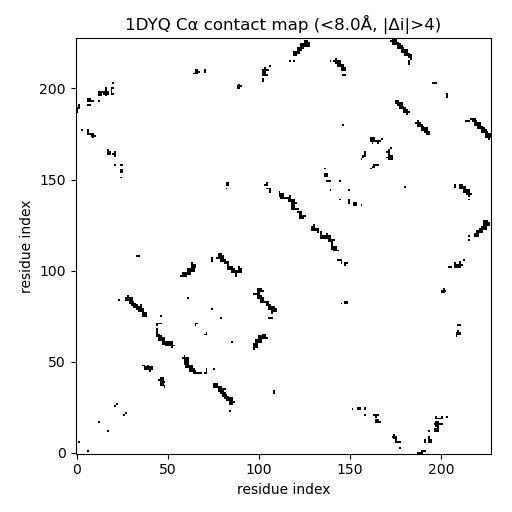15 52.273 1.00 15.74 145 THR A O 1
ATOM 1146 N N . ASN A 1 147 ? 38.543 85.842 50.255 1.00 16.03 146 ASN A N 1
ATOM 1147 C CA . ASN A 1 147 ? 38.225 87.075 49.547 1.00 16.86 146 ASN A CA 1
ATOM 1148 C C . ASN A 1 147 ? 36.785 87.064 49.052 1.00 16.64 146 ASN A C 1
ATOM 1149 O O . ASN A 1 147 ? 36.335 87.994 48.370 1.00 20.26 146 ASN A O 1
ATOM 1154 N N . LYS A 1 148 ? 35.989 86.074 49.487 1.00 15.03 147 LYS A N 1
ATOM 1155 C CA . LYS A 1 148 ? 34.644 85.920 49.000 1.00 14.07 147 LYS A CA 1
ATOM 1156 C C . LYS A 1 148 ? 33.575 86.381 49.987 1.00 16.79 147 LYS A C 1
ATOM 1157 O O . LYS A 1 148 ? 33.628 85.995 51.165 1.00 16.38 147 LYS A O 1
ATOM 1163 N N . LYS A 1 149 ? 32.563 87.061 49.509 1.00 15.15 148 LYS A N 1
ATOM 1164 C CA . LYS A 1 149 ? 31.405 87.426 50.348 1.00 16.03 148 LYS A CA 1
ATOM 1165 C C . LYS A 1 149 ? 30.577 86.202 50.649 1.00 17.18 148 LYS A C 1
ATOM 1166 O O . LYS A 1 149 ? 30.138 85.936 51.759 1.00 19.07 148 LYS A O 1
ATOM 1172 N N . ASN A 1 150 ? 30.301 85.432 49.576 1.00 14.89 149 ASN A N 1
ATOM 1173 C CA . ASN A 1 150 ? 29.625 84.138 49.701 1.00 14.32 149 ASN A CA 1
ATOM 1174 C C . ASN A 1 150 ? 30.666 83.046 49.467 1.00 14.21 149 ASN A C 1
ATOM 1175 O O . ASN A 1 150 ? 31.352 83.064 48.424 1.00 13.28 149 ASN A O 1
ATOM 1184 N N . VAL A 1 151 ? 30.992 82.274 50.495 1.00 11.67 150 VAL A N 1
ATOM 1185 C CA . VAL A 1 151 ? 32.105 81.342 50.453 1.00 12.15 150 VAL A CA 1
ATOM 1186 C C . VAL A 1 151 ? 31.622 79.925 50.705 1.00 10.78 150 VAL A C 1
ATOM 1187 O O . VAL A 1 151 ? 30.684 79.695 51.461 1.00 11.30 150 VAL A O 1
ATOM 1191 N N . THR A 1 152 ? 32.265 78.931 50.063 1.00 11.72 151 THR A N 1
ATOM 1192 C CA . THR A 1 152 ? 31.881 77.562 50.373 1.00 10.16 151 THR A CA 1
ATOM 1193 C C . THR A 1 152 ? 32.363 77.243 51.822 1.00 8.59 151 THR A C 1
ATOM 1194 O O . THR A 1 152 ? 33.452 77.661 52.215 1.00 11.28 151 THR A O 1
ATOM 1198 N N . VAL A 1 153 ? 31.559 76.435 52.469 1.00 9.40 152 VAL A N 1
ATOM 1199 C CA . VAL A 1 153 ? 32.025 75.833 53.746 1.00 10.54 152 VAL A CA 1
ATOM 1200 C C . VAL A 1 153 ? 33.273 75.023 53.487 1.00 10.78 152 VAL A C 1
ATOM 1201 O O . VAL A 1 153 ? 34.257 75.083 54.247 1.00 11.11 152 VAL A O 1
ATOM 1205 N N . GLN A 1 154 ? 33.378 74.326 52.334 1.00 9.96 153 GLN A N 1
ATOM 1206 C CA . GLN A 1 154 ? 34.579 73.612 51.963 1.00 9.49 153 GLN A CA 1
ATOM 1207 C C . GLN A 1 154 ? 35.827 74.450 52.023 1.00 10.87 153 GLN A C 1
ATOM 1208 O O . GLN A 1 154 ? 36.841 74.044 52.608 1.00 10.92 153 GLN A O 1
ATOM 1214 N N . GLU A 1 155 ? 35.829 75.664 51.467 1.00 10.14 154 GLU A N 1
ATOM 1215 C CA . GLU A 1 155 ? 36.986 76.535 51.484 1.00 10.71 154 GLU A CA 1
ATOM 1216 C C . GLU A 1 155 ? 37.459 76.826 52.926 1.00 11.73 154 GLU A C 1
ATOM 1217 O O . GLU A 1 155 ? 38.640 76.855 53.176 1.00 11.30 154 GLU A O 1
ATOM 1223 N N . LEU A 1 156 ? 36.484 77.077 53.789 1.00 11.98 155 LEU A N 1
ATOM 1224 C CA . LEU A 1 156 ? 36.809 77.388 55.193 1.00 10.92 155 LEU A CA 1
ATOM 1225 C C . LEU A 1 156 ? 37.243 76.143 55.954 1.00 10.14 155 LEU A C 1
ATOM 1226 O O . LEU A 1 156 ? 38.251 76.222 56.699 1.00 12.48 155 LEU A O 1
ATOM 1231 N N . ASP A 1 157 ? 36.599 75.021 55.730 1.00 11.21 156 ASP A N 1
ATOM 1232 C CA . ASP A 1 157 ? 36.918 73.780 56.451 1.00 11.06 156 ASP A CA 1
ATOM 1233 C C . ASP A 1 157 ? 38.255 73.223 56.044 1.00 12.32 156 ASP A C 1
ATOM 1234 O O . ASP A 1 157 ? 39.041 72.770 56.882 1.00 11.43 156 ASP A O 1
ATOM 1239 N N . LEU A 1 158 ? 38.631 73.296 54.755 1.00 12.35 157 LEU A N 1
ATOM 1240 C CA . LEU A 1 158 ? 39.965 72.861 54.340 1.00 10.29 157 LEU A CA 1
ATOM 1241 C C . LEU A 1 158 ? 41.038 73.666 55.068 1.00 10.77 157 LEU A C 1
ATOM 1242 O O . LEU A 1 158 ? 42.047 73.126 55.526 1.00 12.44 157 LEU A O 1
ATOM 1247 N N . GLN A 1 159 ? 40.841 74.990 55.153 1.00 11.20 158 GLN A N 1
ATOM 1248 C CA . GLN A 1 159 ? 41.852 75.821 55.792 1.00 12.45 158 GLN A CA 1
ATOM 1249 C C . GLN A 1 159 ? 41.902 75.515 57.298 1.00 11.72 158 GLN A C 1
ATOM 1250 O O . GLN A 1 159 ? 43.031 75.372 57.804 1.00 13.31 158 GLN A O 1
ATOM 1256 N N . ALA A 1 160 ? 40.751 75.360 57.903 1.00 12.32 159 ALA A N 1
ATOM 1257 C CA . ALA A 1 160 ? 40.750 75.109 59.373 1.00 12.39 159 ALA A CA 1
ATOM 1258 C C . ALA A 1 160 ? 41.372 73.786 59.721 1.00 13.25 159 ALA A C 1
ATOM 1259 O O . ALA A 1 160 ? 42.265 73.710 60.581 1.00 12.74 159 ALA A O 1
ATOM 1261 N N . ARG A 1 161 ? 41.005 72.711 58.980 1.00 11.85 160 ARG A N 1
ATOM 1262 C CA . ARG A 1 161 ? 41.574 71.409 59.313 1.00 12.58 160 ARG A CA 1
ATOM 1263 C C . ARG A 1 161 ? 43.018 71.277 58.961 1.00 11.62 160 ARG A C 1
ATOM 1264 O O . ARG A 1 161 ? 43.747 70.532 59.642 1.00 12.44 160 ARG A O 1
ATOM 1272 N N . ARG A 1 162 ? 43.556 72.024 57.985 1.00 11.88 161 ARG A N 1
ATOM 1273 C CA . ARG A 1 162 ? 44.971 71.985 57.684 1.00 12.82 161 ARG A CA 1
ATOM 1274 C C . ARG A 1 162 ? 45.774 72.525 58.899 1.00 13.81 161 ARG A C 1
ATOM 1275 O O . ARG A 1 162 ? 46.706 71.882 59.326 1.00 13.87 161 ARG A O 1
ATOM 1283 N N . TYR A 1 163 ? 45.201 73.580 59.488 1.00 12.90 162 TYR A N 1
ATOM 1284 C CA . TYR A 1 163 ? 45.833 74.135 60.718 1.00 15.32 162 TYR A CA 1
ATOM 1285 C C . TYR A 1 163 ? 45.691 73.151 61.861 1.00 13.58 162 TYR A C 1
ATOM 1286 O O . TYR A 1 163 ? 46.689 72.986 62.626 1.00 14.83 162 TYR A O 1
ATOM 1295 N N . LEU A 1 164 ? 44.577 72.474 62.019 1.00 13.55 163 LEU A N 1
ATOM 1296 C CA . LEU A 1 164 ? 44.429 71.506 63.114 1.00 14.50 163 LEU A CA 1
ATOM 1297 C C . LEU A 1 164 ? 45.438 70.388 62.971 1.00 16.03 163 LEU A C 1
ATOM 1298 O O . LEU A 1 164 ? 45.950 69.873 63.965 1.00 14.41 163 LEU A O 1
ATOM 1303 N N . GLN A 1 165 ? 45.693 69.945 61.737 1.00 14.06 164 GLN A N 1
ATOM 1304 C CA . GLN A 1 165 ? 46.735 68.913 61.558 1.00 13.66 164 GLN A CA 1
ATOM 1305 C C . GLN A 1 165 ? 48.092 69.455 61.929 1.00 14.43 164 GLN A C 1
ATOM 1306 O O . GLN A 1 165 ? 48.861 68.780 62.655 1.00 15.31 164 GLN A O 1
ATOM 1312 N N . GLU A 1 166 ? 48.471 70.622 61.487 1.00 14.10 165 GLU A N 1
ATOM 1313 C CA . GLU A 1 166 ? 49.761 71.215 61.709 1.00 17.25 165 GLU A CA 1
ATOM 1314 C C . GLU A 1 166 ? 50.016 71.497 63.199 1.00 19.04 165 GLU A C 1
ATOM 1315 O O . GLU A 1 166 ? 51.102 71.192 63.692 1.00 20.10 165 GLU A O 1
ATOM 1321 N N . LYS A 1 167 ? 49.014 72.046 63.855 1.00 17.63 166 LYS A N 1
ATOM 1322 C CA . LYS A 1 167 ? 49.193 72.469 65.260 1.00 18.41 166 LYS A CA 1
ATOM 1323 C C . LYS A 1 167 ? 48.923 71.361 66.230 1.00 17.21 166 LYS A C 1
ATOM 1324 O O . LYS A 1 167 ? 49.690 71.241 67.239 1.00 19.82 166 LYS A O 1
ATOM 1330 N N . TYR A 1 168 ? 47.907 70.551 66.063 1.00 15.81 167 TYR A N 1
ATOM 1331 C CA . TYR A 1 168 ? 47.518 69.516 66.984 1.00 15.85 167 TYR A CA 1
ATOM 1332 C C . TYR A 1 168 ? 47.695 68.098 66.482 1.00 18.01 167 TYR A C 1
ATOM 1333 O O . TYR A 1 168 ? 47.383 67.150 67.236 1.00 18.57 167 TYR A O 1
ATOM 1342 N N . ASN A 1 169 ? 48.231 67.886 65.284 1.00 15.75 168 ASN A N 1
ATOM 1343 C CA . ASN A 1 169 ? 48.378 66.519 64.749 1.00 16.43 168 ASN A CA 1
ATOM 1344 C C . ASN A 1 169 ? 47.069 65.774 64.769 1.00 15.22 168 ASN A C 1
ATOM 1345 O O . ASN A 1 169 ? 46.948 64.582 65.044 1.00 15.89 168 ASN A O 1
ATOM 1350 N N . LEU A 1 170 ? 45.986 66.430 64.309 1.00 15.05 169 LEU A N 1
ATOM 1351 C CA . LEU A 1 170 ? 44.644 65.925 64.428 1.00 15.30 169 LEU A CA 1
ATOM 1352 C C . LEU A 1 170 ? 44.406 64.521 63.926 1.00 13.48 169 LEU A C 1
ATOM 1353 O O . LEU A 1 170 ? 43.743 63.678 64.533 1.00 13.20 169 LEU A O 1
ATOM 1358 N N . TYR A 1 171 ? 44.950 64.249 62.712 1.00 14.01 170 TYR A N 1
ATOM 1359 C CA . TYR A 1 171 ? 44.730 62.952 62.091 1.00 13.97 170 TYR A CA 1
ATOM 1360 C C . TYR A 1 171 ? 45.944 62.073 62.109 1.00 16.09 170 TYR A C 1
ATOM 1361 O O . TYR A 1 171 ? 46.042 61.098 61.351 1.00 16.85 170 TYR A O 1
ATOM 1370 N N . ASN A 1 172 ? 46.882 62.369 63.029 1.00 16.40 171 ASN A N 1
ATOM 1371 C CA . ASN A 1 172 ? 47.993 61.452 63.279 1.00 15.98 171 ASN A CA 1
ATOM 1372 C C . ASN A 1 172 ? 47.511 60.308 64.165 1.00 17.86 171 ASN A C 1
ATOM 1373 O O . ASN A 1 172 ? 46.554 60.454 64.934 1.00 17.80 171 ASN A O 1
ATOM 1378 N N . SER A 1 173 ? 48.214 59.192 64.103 1.00 19.59 172 SER A N 1
ATOM 1379 C CA . SER A 1 173 ? 47.940 58.096 65.041 1.00 20.08 172 SER A CA 1
ATOM 1380 C C . SER A 1 173 ? 48.307 58.565 66.461 1.00 19.67 172 SER A C 1
ATOM 1381 O O . SER A 1 173 ? 49.084 59.488 66.630 1.00 20.58 172 SER A O 1
ATOM 1384 N N . ASP A 1 174 ? 47.798 57.841 67.447 1.00 21.93 173 ASP A N 1
ATOM 1385 C CA . ASP A 1 174 ? 48.172 58.105 68.842 1.00 22.78 173 ASP A CA 1
ATOM 1386 C C . ASP A 1 174 ? 49.674 57.961 69.036 1.00 25.76 173 ASP A C 1
ATOM 1387 O O . ASP A 1 174 ? 50.286 58.867 69.634 1.00 26.27 173 ASP A O 1
ATOM 1392 N N . VAL A 1 175 ? 50.341 56.985 68.408 1.00 27.32 174 VAL A N 1
ATOM 1393 C CA . VAL A 1 175 ? 51.790 56.873 68.542 1.00 29.43 174 VAL A CA 1
ATOM 1394 C C . VAL A 1 175 ? 52.533 58.046 67.924 1.00 29.77 174 VAL A C 1
ATOM 1395 O O . VAL A 1 175 ? 53.707 58.285 68.257 1.00 31.00 174 VAL A O 1
ATOM 1399 N N . PHE A 1 176 ? 51.931 58.734 66.944 1.00 27.34 175 PHE A N 1
ATOM 1400 C CA . PHE A 1 176 ? 52.595 59.901 66.360 1.00 26.54 175 PHE A CA 1
ATOM 1401 C C . PHE A 1 176 ? 52.065 61.213 66.889 1.00 25.44 175 PHE A C 1
ATOM 1402 O O . PHE A 1 176 ? 51.901 62.216 66.180 1.00 23.36 175 PHE A O 1
ATOM 1410 N N . ASP A 1 177 ? 51.862 61.300 68.199 1.00 24.33 176 ASP A N 1
ATOM 1411 C CA . ASP A 1 177 ? 51.459 62.421 68.980 1.00 24.64 176 ASP A CA 1
ATOM 1412 C C . ASP A 1 177 ? 50.097 63.006 68.641 1.00 20.93 176 ASP A C 1
ATOM 1413 O O . ASP A 1 177 ? 49.801 64.168 68.946 1.00 22.27 176 ASP A O 1
ATOM 1418 N N . GLY A 1 178 ? 49.212 62.173 68.106 1.00 19.91 177 GLY A N 1
ATOM 1419 C CA . GLY A 1 178 ? 47.835 62.659 67.827 1.00 19.42 177 GLY A CA 1
ATOM 1420 C C . GLY A 1 178 ? 47.011 62.494 69.104 1.00 17.46 177 GLY A C 1
ATOM 1421 O O . GLY A 1 178 ? 46.486 61.418 69.364 1.00 18.48 177 GLY A O 1
ATOM 1422 N N . LYS A 1 179 ? 46.968 63.555 69.920 1.00 18.95 178 LYS A N 1
ATOM 1423 C CA . LYS A 1 179 ? 46.314 63.462 71.216 1.00 20.29 178 LYS A CA 1
ATOM 1424 C C . LYS A 1 179 ? 44.840 63.707 71.233 1.00 18.47 178 LYS A C 1
ATOM 1425 O O . LYS A 1 179 ? 44.120 63.274 72.167 1.00 19.00 178 LYS A O 1
ATOM 1431 N N . VAL A 1 180 ? 44.298 64.444 70.265 1.00 17.15 179 VAL A N 1
ATOM 1432 C CA . VAL A 1 180 ? 42.893 64.777 70.209 1.00 17.25 179 VAL A CA 1
ATOM 1433 C C . VAL A 1 180 ? 42.055 63.547 69.833 1.00 16.06 179 VAL A C 1
ATOM 1434 O O . VAL A 1 180 ? 42.406 62.845 68.888 1.00 17.61 179 VAL A O 1
ATOM 1438 N N . GLN A 1 181 ? 41.055 63.251 70.628 1.00 15.63 180 GLN A N 1
ATOM 1439 C CA . GLN A 1 181 ? 40.237 62.076 70.476 1.00 15.73 180 GLN A CA 1
ATOM 1440 C C . GLN A 1 181 ? 38.829 62.363 70.015 1.00 16.11 180 GLN A C 1
ATOM 1441 O O . GLN A 1 181 ? 38.101 61.469 69.591 1.00 17.50 180 GLN A O 1
ATOM 1447 N N . ARG A 1 182 ? 38.364 63.606 70.233 1.00 14.53 181 ARG A N 1
ATOM 1448 C CA . ARG A 1 182 ? 37.075 64.062 69.759 1.00 16.51 181 ARG A CA 1
ATOM 1449 C C . ARG A 1 182 ? 37.210 65.531 69.306 1.00 14.12 181 ARG A C 1
ATOM 1450 O O . ARG A 1 182 ? 38.024 66.273 69.808 1.00 15.49 181 ARG A O 1
ATOM 1458 N N . GLY A 1 183 ? 36.342 65.919 68.359 1.00 14.39 182 GLY A N 1
ATOM 1459 C CA . GLY A 1 183 ? 36.431 67.320 67.904 1.00 15.19 182 GLY A CA 1
ATOM 1460 C C . GLY A 1 183 ? 35.241 67.729 67.053 1.00 14.29 182 GLY A C 1
ATOM 1461 O O . GLY A 1 183 ? 34.619 66.909 66.383 1.00 15.18 182 GLY A O 1
ATOM 1462 N N . LEU A 1 184 ? 34.864 68.994 67.212 1.00 14.15 183 LEU A N 1
ATOM 1463 C CA . LEU A 1 184 ? 33.720 69.592 66.535 1.00 13.88 183 LEU A CA 1
ATOM 1464 C C . LEU A 1 184 ? 34.120 70.953 65.941 1.00 15.01 183 LEU A C 1
ATOM 1465 O O . LEU A 1 184 ? 34.884 71.704 66.522 1.00 13.72 183 LEU A O 1
ATOM 1470 N N . ILE A 1 185 ? 33.700 71.188 64.683 1.00 13.15 184 ILE A N 1
ATOM 1471 C CA . ILE A 1 185 ? 33.930 72.502 64.071 1.00 13.34 184 ILE A CA 1
ATOM 1472 C C . ILE A 1 185 ? 32.584 73.097 63.652 1.00 13.83 184 ILE A C 1
ATOM 1473 O O . ILE A 1 185 ? 31.689 72.404 63.192 1.00 13.22 184 ILE A O 1
ATOM 1478 N N . VAL A 1 186 ? 32.408 74.367 64.005 1.00 13.39 185 VAL A N 1
ATOM 1479 C CA . VAL A 1 186 ? 31.171 75.087 63.734 1.00 12.31 185 VAL A CA 1
ATOM 1480 C C . VAL A 1 186 ? 31.485 76.372 62.959 1.00 10.72 185 VAL A C 1
ATOM 1481 O O . VAL A 1 186 ? 32.341 77.168 63.299 1.00 12.59 185 VAL A O 1
ATOM 1485 N N . PHE A 1 187 ? 30.720 76.534 61.866 1.00 11.46 186 PHE A N 1
ATOM 1486 C CA . PHE A 1 187 ? 30.832 77.711 61.007 1.00 12.75 186 PHE A CA 1
ATOM 1487 C C . PHE A 1 187 ? 29.658 78.637 61.361 1.00 13.97 186 PHE A C 1
ATOM 1488 O O . PHE A 1 187 ? 28.526 78.458 61.009 1.00 15.29 186 PHE A O 1
ATOM 1496 N N . HIS A 1 188 ? 30.016 79.558 62.304 1.00 13.87 187 HIS A N 1
ATOM 1497 C CA . HIS A 1 188 ? 28.988 80.317 63.004 1.00 14.36 187 HIS A CA 1
ATOM 1498 C C . HIS A 1 188 ? 28.654 81.626 62.308 1.00 14.93 187 HIS A C 1
ATOM 1499 O O . HIS A 1 188 ? 29.335 82.619 62.445 1.00 16.31 187 HIS A O 1
ATOM 1506 N N . THR A 1 189 ? 27.568 81.595 61.537 1.00 19.99 188 THR A N 1
ATOM 1507 C CA . THR A 1 189 ? 27.127 82.737 60.760 1.00 23.08 188 THR A CA 1
ATOM 1508 C C . THR A 1 189 ? 26.211 83.661 61.552 1.00 27.23 188 THR A C 1
ATOM 1509 O O . THR A 1 189 ? 25.606 83.222 62.528 1.00 27.38 188 THR A O 1
ATOM 1513 N N . SER A 1 190 ? 26.077 84.900 61.104 1.00 29.82 189 SER A N 1
ATOM 1514 C CA . SER A 1 190 ? 25.195 85.884 61.711 1.00 35.34 189 SER A CA 1
ATOM 1515 C C . SER A 1 190 ? 23.731 85.433 61.588 1.00 38.89 189 SER A C 1
ATOM 1516 O O . SER A 1 190 ? 22.989 85.425 62.561 1.00 40.16 189 SER A O 1
ATOM 1519 N N . THR A 1 191 ? 23.329 85.169 60.354 1.00 42.05 190 THR A N 1
ATOM 1520 C CA . THR A 1 191 ? 22.029 84.604 60.054 1.00 45.44 190 THR A CA 1
ATOM 1521 C C . THR A 1 191 ? 22.229 83.180 59.506 1.00 45.32 190 THR A C 1
ATOM 1522 O O . THR A 1 191 ? 23.253 82.875 58.912 1.00 47.18 190 THR A O 1
ATOM 1526 N N . GLU A 1 192 ? 21.238 82.338 59.758 1.00 45.33 191 GLU A N 1
ATOM 1527 C CA . GLU A 1 192 ? 21.312 80.959 59.295 1.00 42.97 191 GLU A CA 1
ATOM 1528 C C . GLU A 1 192 ? 21.857 80.065 60.413 1.00 40.48 191 GLU A C 1
ATOM 1529 O O . GLU A 1 192 ? 22.815 80.409 61.092 1.00 41.16 191 GLU A O 1
ATOM 1530 N N . PRO A 1 193 ? 21.136 78.979 60.638 1.00 38.60 192 PRO A N 1
ATOM 1531 C CA . PRO A 1 193 ? 21.606 77.928 61.542 1.00 36.00 192 PRO A CA 1
ATOM 1532 C C . PRO A 1 193 ? 23.028 77.573 61.064 1.00 31.98 192 PRO A C 1
ATOM 1533 O O . PRO A 1 193 ? 23.309 77.686 59.861 1.00 32.77 192 PRO A O 1
ATOM 1537 N N . SER A 1 194 ? 23.903 77.324 61.999 1.00 27.39 193 SER A N 1
ATOM 1538 C CA . SER A 1 194 ? 25.304 77.086 61.691 1.00 23.84 193 SER A CA 1
ATOM 1539 C C . SER A 1 194 ? 25.539 75.668 61.193 1.00 21.85 193 SER A C 1
ATOM 1540 O O . SER A 1 194 ? 25.054 74.689 61.770 1.00 23.26 193 SER A O 1
ATOM 1543 N N . VAL A 1 195 ? 26.484 75.556 60.253 1.00 17.86 194 VAL A N 1
ATOM 1544 C CA . VAL A 1 195 ? 26.935 74.235 59.830 1.00 17.57 194 VAL A CA 1
ATOM 1545 C C . VAL A 1 195 ? 27.940 73.709 60.856 1.00 14.98 194 VAL A C 1
ATOM 1546 O O . VAL A 1 195 ? 28.805 74.444 61.324 1.00 15.81 194 VAL A O 1
ATOM 1550 N N . ASN A 1 196 ? 27.736 72.443 61.251 1.00 15.95 195 ASN A N 1
ATOM 1551 C CA . ASN A 1 196 ? 28.770 71.869 62.145 1.00 18.08 195 ASN A CA 1
ATOM 1552 C C . ASN A 1 196 ? 29.128 70.476 61.665 1.00 16.52 195 ASN A C 1
ATOM 1553 O O . ASN A 1 196 ? 28.286 69.726 61.199 1.00 18.08 195 ASN A O 1
ATOM 1558 N N . TYR A 1 197 ? 30.404 70.160 61.846 1.00 14.73 196 TYR A N 1
ATOM 1559 C CA . TYR A 1 197 ? 30.886 68.850 61.441 1.00 14.92 196 TYR A CA 1
ATOM 1560 C C . TYR A 1 197 ? 31.646 68.195 62.610 1.00 12.97 196 TYR A C 1
ATOM 1561 O O . TYR A 1 197 ? 32.463 68.872 63.243 1.00 14.89 196 TYR A O 1
ATOM 1570 N N . ASP A 1 198 ? 31.405 66.928 62.766 1.00 14.63 197 ASP A N 1
ATOM 1571 C CA . ASP A 1 198 ? 32.228 66.122 63.724 1.00 14.03 197 ASP A CA 1
ATOM 1572 C C . ASP A 1 198 ? 33.527 65.804 63.021 1.00 13.23 197 ASP A C 1
ATOM 1573 O O . ASP A 1 198 ? 33.556 65.237 61.922 1.00 16.11 197 ASP A O 1
ATOM 1578 N N . LEU A 1 199 ? 34.664 66.199 63.618 1.00 11.58 198 LEU A N 1
ATOM 1579 C CA . LEU A 1 199 ? 35.954 66.030 62.970 1.00 12.62 198 LEU A CA 1
ATOM 1580 C C . LEU A 1 199 ? 36.319 64.562 62.815 1.00 11.96 198 LEU A C 1
ATOM 1581 O O . LEU A 1 199 ? 37.217 64.294 62.000 1.00 14.23 198 LEU A O 1
ATOM 1586 N N . PHE A 1 200 ? 35.712 63.673 63.563 1.00 14.11 199 PHE A N 1
ATOM 1587 C CA . PHE A 1 200 ? 35.928 62.235 63.455 1.00 14.77 199 PHE A CA 1
ATOM 1588 C C . PHE A 1 200 ? 34.663 61.491 63.088 1.00 15.10 199 PHE A C 1
ATOM 1589 O O . PHE A 1 200 ? 34.539 60.275 63.297 1.00 18.28 199 PHE A O 1
ATOM 1597 N N . GLY A 1 201 ? 33.714 62.160 62.420 1.00 14.86 200 GLY A N 1
ATOM 1598 C CA . GLY A 1 201 ? 32.427 61.628 62.134 1.00 14.67 200 GLY A CA 1
ATOM 1599 C C . GLY A 1 201 ? 32.330 60.779 60.891 1.00 15.96 200 GLY A C 1
ATOM 1600 O O . GLY A 1 201 ? 31.342 60.054 60.725 1.00 18.83 200 GLY A O 1
ATOM 1601 N N . ALA A 1 202 ? 33.316 60.880 59.999 1.00 17.00 201 ALA A N 1
ATOM 1602 C CA . ALA A 1 202 ? 33.174 60.179 58.712 1.00 15.77 201 ALA A CA 1
ATOM 1603 C C . ALA A 1 202 ? 33.725 58.783 58.697 1.00 17.15 201 ALA A C 1
ATOM 1604 O O . ALA A 1 202 ? 34.533 58.380 59.537 1.00 19.30 201 ALA A O 1
ATOM 1606 N N . GLN A 1 203 ? 33.201 57.9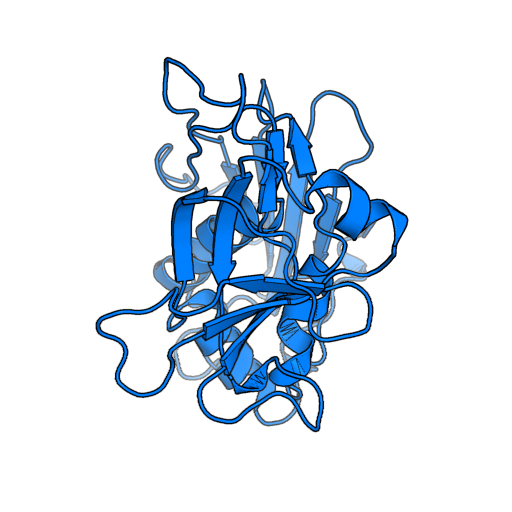84 57.758 1.00 17.30 202 GLN A N 1
ATOM 1607 C CA . GLN A 1 203 ? 33.798 56.655 57.486 1.00 17.30 202 GLN A CA 1
ATOM 1608 C C . GLN A 1 203 ? 35.062 56.880 56.663 1.00 18.14 202 GLN A C 1
ATOM 1609 O O . GLN A 1 203 ? 35.052 56.816 55.434 1.00 17.45 202 GLN A O 1
ATOM 1615 N N . GLY A 1 204 ? 36.157 57.181 57.360 1.00 15.91 203 GLY A N 1
ATOM 1616 C CA . GLY A 1 204 ? 37.384 57.608 56.723 1.00 17.47 203 GLY A CA 1
ATOM 1617 C C . GLY A 1 204 ? 38.021 56.540 55.851 1.00 16.31 203 GLY A C 1
ATOM 1618 O O . GLY A 1 204 ? 38.862 56.876 55.000 1.00 17.73 203 GLY A O 1
ATOM 1619 N N . GLN A 1 205 ? 37.687 55.289 56.053 1.00 17.52 204 GLN A N 1
ATOM 1620 C CA . GLN A 1 205 ? 38.248 54.173 55.300 1.00 16.58 204 GLN A CA 1
ATOM 1621 C C . GLN A 1 205 ? 37.803 54.196 53.838 1.00 15.89 204 GLN A C 1
ATOM 1622 O O . GLN A 1 205 ? 38.420 53.511 53.025 1.00 16.59 204 GLN A O 1
ATOM 1628 N N . TYR A 1 206 ? 36.818 54.997 53.514 1.00 16.03 205 TYR A N 1
ATOM 1629 C CA . TYR A 1 206 ? 36.388 55.181 52.115 1.00 17.01 205 TYR A CA 1
ATOM 1630 C C . TYR A 1 206 ? 36.849 56.549 51.644 1.00 16.35 205 TYR A C 1
ATOM 1631 O O . TYR A 1 206 ? 36.115 57.531 51.773 1.00 16.02 205 TYR A O 1
ATOM 1640 N N . SER A 1 207 ? 38.046 56.598 51.028 1.00 15.95 206 SER A N 1
ATOM 1641 C CA . SER A 1 207 ? 38.599 57.913 50.653 1.00 15.74 206 SER A CA 1
ATOM 1642 C C . SER A 1 207 ? 37.843 58.533 49.499 1.00 15.50 206 SER A C 1
ATOM 1643 O O . SER A 1 207 ? 37.766 59.751 49.363 1.00 18.51 206 SER A O 1
ATOM 1648 N N . ASN A 1 208 ? 37.124 57.704 48.789 1.00 16.47 207 ASN A N 1
ATOM 1649 C CA . ASN A 1 208 ? 36.323 58.277 47.674 1.00 16.48 207 ASN A CA 1
ATOM 1650 C C . ASN A 1 208 ? 35.176 59.105 48.130 1.00 17.73 207 ASN A C 1
ATOM 1651 O O . ASN A 1 208 ? 34.674 59.913 47.289 1.00 18.08 207 ASN A O 1
ATOM 1656 N N . THR A 1 209 ? 34.554 58.920 49.269 1.00 15.35 208 THR A N 1
ATOM 1657 C CA . THR A 1 209 ? 33.387 59.653 49.739 1.00 15.11 208 THR A CA 1
ATOM 1658 C C . THR A 1 209 ? 33.719 60.524 50.921 1.00 12.52 208 THR A C 1
ATOM 1659 O O . THR A 1 209 ? 32.836 61.231 51.463 1.00 14.54 208 THR A O 1
ATOM 1663 N N . LEU A 1 210 ? 34.980 60.573 51.332 1.00 13.68 209 LEU A N 1
ATOM 1664 C CA . LEU A 1 210 ? 35.316 61.417 52.507 1.00 15.97 209 LEU A CA 1
ATOM 1665 C C . LEU A 1 210 ? 34.809 62.827 52.363 1.00 14.08 209 LEU A C 1
ATOM 1666 O O . LEU A 1 210 ? 34.286 63.429 53.353 1.00 14.50 209 LEU A O 1
ATOM 1671 N N . LEU A 1 211 ? 34.958 63.441 51.194 1.00 13.31 210 LEU A N 1
ATOM 1672 C CA . LEU A 1 211 ? 34.545 64.800 50.979 1.00 11.88 210 LEU A CA 1
ATOM 1673 C C . LEU A 1 211 ? 33.182 64.913 50.331 1.00 11.03 210 LEU A C 1
ATOM 1674 O O . LEU A 1 211 ? 32.743 65.997 49.940 1.00 11.82 210 LEU A O 1
ATOM 1679 N N . ARG A 1 212 ? 32.411 63.806 50.335 1.00 12.12 211 ARG A N 1
ATOM 1680 C CA . ARG A 1 212 ? 31.044 63.915 49.780 1.00 12.07 211 ARG A CA 1
ATOM 1681 C C . ARG A 1 212 ? 30.192 64.864 50.593 1.00 12.12 211 ARG A C 1
ATOM 1682 O O . ARG A 1 212 ? 29.236 65.448 50.087 1.00 12.49 211 ARG A O 1
ATOM 1690 N N . ILE A 1 213 ? 30.588 65.158 51.849 1.00 13.06 212 ILE A N 1
ATOM 1691 C CA . ILE A 1 213 ? 29.893 66.161 52.638 1.00 12.81 212 ILE A CA 1
ATOM 1692 C C . ILE A 1 213 ? 29.892 67.519 51.933 1.00 13.00 212 ILE A C 1
ATOM 1693 O O . ILE A 1 213 ? 29.011 68.340 52.220 1.00 15.54 212 ILE A O 1
ATOM 1698 N N . TYR A 1 214 ? 30.829 67.781 51.024 1.00 12.24 213 TYR A N 1
ATOM 1699 C CA . TYR A 1 214 ? 30.910 69.052 50.339 1.00 11.52 213 TYR A CA 1
ATOM 1700 C C . TYR A 1 214 ? 30.131 69.063 49.015 1.00 12.35 213 TYR A C 1
ATOM 1701 O O . TYR A 1 214 ? 30.027 70.111 48.380 1.00 11.71 213 TYR A O 1
ATOM 1710 N N . ARG A 1 215 ? 29.521 67.945 48.666 1.00 12.35 214 ARG A N 1
ATOM 1711 C CA . ARG A 1 215 ? 28.797 67.846 47.386 1.00 11.89 214 ARG A CA 1
ATOM 1712 C C . ARG A 1 215 ? 27.558 68.660 47.342 1.00 12.97 214 ARG A C 1
ATOM 1713 O O . ARG A 1 215 ? 26.996 68.927 46.247 1.00 12.86 214 ARG A O 1
ATOM 1721 N N . ASP A 1 216 ? 27.011 69.107 48.481 1.00 10.82 215 ASP A N 1
ATOM 1722 C CA . ASP A 1 216 ? 25.918 70.060 48.474 1.00 13.43 215 ASP A CA 1
ATOM 1723 C C . ASP A 1 216 ? 26.330 71.470 48.060 1.00 12.79 215 ASP A C 1
ATOM 1724 O O . ASP A 1 216 ? 25.465 72.344 47.898 1.00 14.69 215 ASP A O 1
ATOM 1729 N N . ASN A 1 217 ? 27.632 71.732 47.929 1.00 12.02 216 ASN A N 1
ATOM 1730 C CA . ASN A 1 217 ? 28.137 73.055 47.616 1.00 12.01 216 ASN A CA 1
ATOM 1731 C C . ASN A 1 217 ? 27.506 74.118 48.516 1.00 13.09 216 ASN A C 1
ATOM 1732 O O . ASN A 1 217 ? 27.169 75.209 48.112 1.00 13.55 216 ASN A O 1
ATOM 1737 N N . LYS A 1 218 ? 27.454 73.759 49.834 1.00 11.57 217 LYS A N 1
ATOM 1738 C CA . LYS A 1 218 ? 26.909 74.740 50.788 1.00 13.53 217 LYS A CA 1
ATOM 1739 C C . LYS A 1 218 ? 27.777 75.993 50.802 1.00 12.21 217 LYS A C 1
ATOM 1740 O O . LYS A 1 218 ? 29.005 75.915 50.958 1.00 13.11 217 LYS A O 1
ATOM 1746 N N . THR A 1 219 ? 27.129 77.152 50.723 1.00 13.37 218 THR A N 1
ATOM 1747 C CA . THR A 1 219 ? 27.831 78.423 50.786 1.00 13.56 218 THR A CA 1
ATOM 1748 C C . THR A 1 219 ? 27.247 79.241 51.947 1.00 14.53 218 THR A C 1
ATOM 1749 O O . THR A 1 219 ? 26.090 79.036 52.291 1.00 16.15 218 THR A O 1
ATOM 1756 N N . ILE A 1 220 ? 28.107 80.031 52.544 1.00 13.75 219 ILE A N 1
ATOM 1757 C CA . ILE A 1 220 ? 27.641 80.913 53.635 1.00 14.85 219 ILE A CA 1
ATOM 1758 C C . ILE A 1 220 ? 28.213 82.300 53.447 1.00 13.35 219 ILE A C 1
ATOM 1759 O O . ILE A 1 220 ? 29.205 82.536 52.741 1.00 13.62 219 ILE A O 1
ATOM 1764 N N . ASN A 1 221 ? 27.565 83.280 54.096 1.00 15.87 220 ASN A N 1
ATOM 1765 C CA . ASN A 1 221 ? 28.051 84.656 54.074 1.00 16.40 220 ASN A CA 1
ATOM 1766 C C . ASN A 1 221 ? 29.208 84.837 55.063 1.00 17.01 220 ASN A C 1
ATOM 1767 O O . ASN A 1 221 ? 29.057 84.494 56.239 1.00 17.04 220 ASN A O 1
ATOM 1772 N N . SER A 1 222 ? 30.312 85.378 54.588 1.00 15.41 221 SER A N 1
ATOM 1773 C CA . SER A 1 222 ? 31.509 85.477 55.418 1.00 15.67 221 SER A CA 1
ATOM 1774 C C . SER A 1 222 ? 31.421 86.707 56.326 1.00 17.60 221 SER A C 1
ATOM 1775 O O . SER A 1 222 ? 32.256 86.844 57.213 1.00 18.40 221 SER A O 1
ATOM 1778 N N . GLU A 1 223 ? 30.507 87.618 56.003 1.00 18.70 222 GLU A N 1
ATOM 1779 C CA . GLU A 1 223 ? 30.359 88.845 56.658 1.00 21.67 222 GLU A CA 1
ATOM 1780 C C . GLU A 1 223 ? 29.874 88.514 58.099 1.00 21.52 222 GLU A C 1
ATOM 1781 O O . GLU A 1 223 ? 28.902 87.908 58.439 1.00 21.93 222 GLU A O 1
ATOM 1787 N N . ASN A 1 224 ? 30.733 89.063 58.911 1.00 24.64 223 ASN A N 1
ATOM 1788 C CA . ASN A 1 224 ? 30.723 88.979 60.332 1.00 24.44 223 ASN A CA 1
ATOM 1789 C C . ASN A 1 224 ? 30.759 87.588 60.889 1.00 25.35 223 ASN A C 1
ATOM 1790 O O . ASN A 1 224 ? 30.275 87.412 62.051 1.00 25.50 223 ASN A O 1
ATOM 1795 N N . MET A 1 225 ? 31.189 86.589 60.182 1.00 19.05 224 MET A N 1
ATOM 1796 C CA . MET A 1 225 ? 31.107 85.201 60.708 1.00 19.43 224 MET A CA 1
ATOM 1797 C C . MET A 1 225 ? 32.360 84.842 61.447 1.00 15.10 224 MET A C 1
ATOM 1798 O O . MET A 1 225 ? 33.386 85.518 61.427 1.00 19.45 224 MET A O 1
ATOM 1803 N N . HIS A 1 226 ? 32.271 83.728 62.215 1.00 14.11 225 HIS A N 1
ATOM 1804 C CA . HIS A 1 226 ? 33.527 83.218 62.812 1.00 14.66 225 HIS A CA 1
ATOM 1805 C C . HIS A 1 226 ? 33.387 81.694 62.938 1.00 12.13 225 HIS A C 1
ATOM 1806 O O . HIS A 1 226 ? 32.335 81.158 62.636 1.00 13.29 225 HIS A O 1
ATOM 1813 N N . ILE A 1 227 ? 34.474 81.058 63.330 1.00 11.63 226 ILE A N 1
ATOM 1814 C CA . ILE A 1 227 ? 34.503 79.597 63.434 1.00 12.50 226 ILE A CA 1
ATOM 1815 C C . ILE A 1 227 ? 34.790 79.222 64.909 1.00 11.26 226 ILE A C 1
ATOM 1816 O O . ILE A 1 227 ? 35.681 79.814 65.490 1.00 14.38 226 ILE A O 1
ATOM 1821 N N . ASP A 1 228 ? 34.114 78.180 65.339 1.00 12.04 227 ASP A N 1
ATOM 1822 C CA . ASP A 1 228 ? 34.355 77.627 66.669 1.00 12.24 227 ASP A CA 1
ATOM 1823 C C . ASP A 1 228 ? 34.857 76.183 66.541 1.00 12.93 227 ASP A C 1
ATOM 1824 O O . ASP A 1 228 ? 34.270 75.412 65.794 1.00 13.52 227 ASP A O 1
ATOM 1829 N N . ILE A 1 229 ? 35.920 75.908 67.264 1.00 12.20 228 ILE A N 1
ATOM 1830 C CA . ILE A 1 229 ? 36.513 74.567 67.249 1.00 12.36 228 ILE A CA 1
ATOM 1831 C C . ILE A 1 229 ? 36.612 74.051 68.686 1.00 14.98 228 ILE A C 1
ATOM 1832 O O . ILE A 1 229 ? 37.168 74.787 69.532 1.00 16.03 228 ILE A O 1
ATOM 1837 N N . TYR A 1 230 ? 36.063 72.913 68.937 1.00 15.36 229 TYR A N 1
ATOM 1838 C CA . TYR A 1 230 ? 36.118 72.254 70.256 1.00 15.74 229 TYR A CA 1
ATOM 1839 C C . TYR A 1 230 ? 36.885 70.930 70.115 1.00 16.59 229 TYR A C 1
ATOM 1840 O O . TYR A 1 230 ? 36.422 70.055 69.372 1.00 16.38 229 TYR A O 1
ATOM 1849 N N . LEU A 1 231 ? 38.007 70.824 70.791 1.00 14.39 230 LEU A N 1
ATOM 1850 C CA . LEU A 1 231 ? 38.838 69.626 70.734 1.00 14.24 230 LEU A CA 1
ATOM 1851 C C . LEU A 1 231 ? 38.952 69.027 72.168 1.00 18.34 230 LEU A C 1
ATOM 1852 O O . LEU A 1 231 ? 38.995 69.785 73.120 1.00 17.02 230 LEU A O 1
ATOM 1857 N N . TYR A 1 232 ? 38.938 67.714 72.200 1.00 16.75 231 TYR A N 1
ATOM 1858 C CA . TYR A 1 232 ? 39.042 67.012 73.509 1.00 18.23 231 TYR A CA 1
ATOM 1859 C C . TYR A 1 232 ? 40.091 65.915 73.393 1.00 20.64 231 TYR A C 1
ATOM 1860 O O . TYR A 1 232 ? 40.168 65.228 72.380 1.00 18.56 231 TYR A O 1
ATOM 1869 N N . THR A 1 233 ? 40.862 65.705 74.479 1.00 19.44 232 THR A N 1
ATOM 1870 C CA . THR A 1 233 ? 41.875 64.662 74.468 1.00 22.43 232 THR A CA 1
ATOM 1871 C C . THR A 1 233 ? 41.409 63.355 75.083 1.00 22.72 232 THR A C 1
ATOM 1872 O O . THR A 1 233 ? 42.235 62.461 75.353 1.00 24.84 232 THR A O 1
ATOM 1876 N N . SER A 1 234 ? 40.136 63.198 75.305 1.00 23.41 233 SER A N 1
ATOM 1877 C CA . SER A 1 234 ? 39.520 61.984 75.781 1.00 26.84 233 SER A CA 1
ATOM 1878 C C . SER A 1 234 ? 38.060 61.929 75.326 1.00 27.62 233 SER A C 1
ATOM 1879 O O . SER A 1 234 ? 37.378 60.954 75.676 1.00 28.56 233 SER A O 1
#